Protein 3DO8 (pdb70)

InterPro domains:
  IPR004821 Cytidyltransferase-like domain [PF01467] (5-138)
  IPR004821 Cytidyltransferase-like domain [TIGR00125] (3-44)
  IPR014729 Rossmann-like alpha/beta/alpha sandwich fold [G3DSA:3.40.50.620] (1-148)
  IPR023540 Phosphopantetheine adenylyltransferase, archaea [MF_00647] (1-148)

Organism: Archaeoglobus fulgidus (strain ATCC 49558 / DSM 4304 / JCM 9628 / NBRC 100126 / VC-16) (NCBI:txid224325)

Structure (mmCIF, N/CA/C/O backbone):
data_3DO8
#
_entry.id   3DO8
#
_cell.length_a   49.001
_cell.length_b   63.781
_cell.length_c   47.047
_cell.angle_alpha   90.00
_cell.angle_beta   102.30
_cell.angle_gamma   90.00
#
_symmetry.space_group_name_H-M   'P 1 21 1'
#
loop_
_entity.id
_entity.type
_entity.pdbx_description
1 polymer 'Phosphopantetheine adenylyltransferase'
2 water water
#
loop_
_atom_site.group_PDB
_atom_site.id
_atom_site.type_symbol
_atom_site.label_atom_id
_atom_site.label_alt_id
_atom_site.label_comp_id
_atom_site.label_asym_id
_atom_site.label_entity_id
_atom_site.label_seq_id
_atom_site.pdbx_PDB_ins_code
_atom_site.Cartn_x
_atom_site.Cartn_y
_atom_site.Cartn_z
_atom_site.occupancy
_atom_site.B_iso_or_equiv
_atom_site.auth_seq_id
_atom_site.auth_comp_id
_atom_site.auth_asym_id
_atom_site.auth_atom_id
_atom_site.pdbx_PDB_model_num
ATOM 1 N N . MET A 1 1 ? 9.471 19.383 17.859 1.00 28.75 1 MET A N 1
ATOM 2 C CA . MET A 1 1 ? 10.467 18.472 18.443 1.00 28.28 1 MET A CA 1
ATOM 3 C C . MET A 1 1 ? 9.863 17.832 19.708 1.00 25.85 1 MET A C 1
ATOM 4 O O . MET A 1 1 ? 9.220 18.505 20.472 1.00 26.57 1 MET A O 1
ATOM 9 N N . LYS A 1 2 ? 10.005 16.529 19.935 1.00 23.67 2 LYS A N 1
ATOM 10 C CA . LYS A 1 2 ? 9.130 15.928 20.868 1.00 21.04 2 LYS A CA 1
ATOM 11 C C . LYS A 1 2 ? 9.632 16.314 22.285 1.00 18.36 2 LYS A C 1
ATOM 12 O O . LYS A 1 2 ? 8.829 16.790 23.089 1.00 17.95 2 LYS A O 1
ATOM 18 N N . VAL A 1 3 ? 10.932 16.116 22.588 1.00 14.40 3 VAL A N 1
ATOM 19 C CA . VAL A 1 3 ? 11.392 16.209 23.996 1.00 14.06 3 VAL A CA 1
ATOM 20 C C . VAL A 1 3 ? 12.682 17.038 24.127 1.00 12.89 3 VAL A C 1
ATOM 21 O O . VAL A 1 3 ? 13.653 16.793 23.395 1.00 14.14 3 VAL A O 1
ATOM 25 N N . ALA A 1 4 ? 12.676 17.999 25.057 1.00 12.21 4 ALA A N 1
ATOM 26 C CA . ALA A 1 4 ? 13.827 18.798 25.476 1.00 12.13 4 ALA A CA 1
ATOM 27 C C . ALA A 1 4 ? 14.427 18.297 26.783 1.00 11.99 4 ALA A C 1
ATOM 28 O O . ALA A 1 4 ? 13.701 17.956 27.685 1.00 12.37 4 ALA A O 1
ATOM 30 N N . LEU A 1 5 ? 15.751 18.232 26.822 1.00 13.40 5 LEU A N 1
ATOM 31 C CA . LEU A 1 5 ? 16.530 17.887 27.989 1.00 12.60 5 LEU A CA 1
ATOM 32 C C . LEU A 1 5 ? 17.799 18.716 27.901 1.00 12.39 5 LEU A C 1
ATOM 33 O O . LEU A 1 5 ? 18.362 18.838 26.851 1.00 13.27 5 LEU A O 1
ATOM 38 N N . GLY A 1 6 ? 18.267 19.240 29.016 1.00 12.20 6 GLY A N 1
ATOM 39 C CA . GLY A 1 6 ? 19.496 20.016 29.036 1.00 13.19 6 GLY A CA 1
ATOM 40 C C . GLY A 1 6 ? 20.337 19.768 30.258 1.00 13.49 6 GLY A C 1
ATOM 41 O O . GLY A 1 6 ? 19.846 19.263 31.259 1.00 15.10 6 GLY A O 1
ATOM 42 N N . GLY A 1 7 ? 21.616 20.105 30.157 1.00 12.80 7 GLY A N 1
ATOM 43 C CA . GLY A 1 7 ? 22.516 19.947 31.279 1.00 14.21 7 GLY A CA 1
ATOM 44 C C . GLY A 1 7 ? 23.944 20.314 30.945 1.00 13.50 7 GLY A C 1
ATOM 45 O O . GLY A 1 7 ? 24.270 20.652 29.816 1.00 13.18 7 GLY A O 1
ATOM 46 N N . THR A 1 8 ? 24.777 20.264 31.978 1.00 14.15 8 THR A N 1
ATOM 47 C CA . THR A 1 8 ? 26.216 20.411 31.846 1.00 14.26 8 THR A CA 1
ATOM 48 C C . THR A 1 8 ? 26.868 19.026 31.710 1.00 14.59 8 THR A C 1
ATOM 49 O O . THR A 1 8 ? 27.789 18.873 30.955 1.00 14.76 8 THR A O 1
ATOM 53 N N . PHE A 1 9 ? 26.361 18.037 32.439 1.00 14.99 9 PHE A N 1
ATOM 54 C CA . PHE A 1 9 ? 26.787 16.626 32.312 1.00 15.71 9 PHE A CA 1
ATOM 55 C C . PHE A 1 9 ? 28.238 16.446 32.693 1.00 16.39 9 PHE A C 1
ATOM 56 O O . PHE A 1 9 ? 28.979 15.688 32.027 1.00 17.49 9 PHE A O 1
ATOM 64 N N . GLU A 1 10 ? 28.654 17.083 33.785 1.00 16.74 10 GLU A N 1
ATOM 65 C CA . GLU A 1 10 ? 30.018 16.900 34.286 1.00 17.49 10 GLU A CA 1
ATOM 66 C C . GLU A 1 10 ? 30.013 16.604 35.768 1.00 18.37 10 GLU A C 1
ATOM 67 O O . GLU A 1 10 ? 29.660 17.486 36.554 1.00 19.65 10 GLU A O 1
ATOM 73 N N . PRO A 1 11 ? 30.372 15.374 36.155 1.00 17.40 11 PRO A N 1
ATOM 74 C CA . PRO A 1 11 ? 30.526 14.230 35.271 1.00 17.68 11 PRO A CA 1
ATOM 75 C C . PRO A 1 11 ? 29.125 13.733 34.888 1.00 17.09 11 PRO A C 1
ATOM 76 O O . PRO A 1 11 ? 28.112 14.261 35.367 1.00 17.46 11 PRO A O 1
ATOM 80 N N . LEU A 1 12 ? 29.090 12.757 33.995 1.00 17.04 12 LEU A N 1
ATOM 81 C CA . LEU A 1 12 ? 27.846 12.138 33.573 1.00 16.16 12 LEU A CA 1
ATOM 82 C C . LEU A 1 12 ? 27.485 11.059 34.586 1.00 15.29 12 LEU A C 1
ATOM 83 O O . LEU A 1 12 ? 28.085 9.967 34.578 1.00 16.60 12 LEU A O 1
ATOM 88 N N . HIS A 1 13 ? 26.546 11.364 35.482 1.00 14.14 13 HIS A N 1
ATOM 89 C CA . HIS A 1 13 ? 26.262 10.510 36.644 1.00 15.00 13 HIS A CA 1
ATOM 90 C C . HIS A 1 13 ? 24.923 9.821 36.533 1.00 13.50 13 HIS A C 1
ATOM 91 O O . HIS A 1 13 ? 24.206 9.983 35.525 1.00 13.42 13 HIS A O 1
ATOM 98 N N . GLU A 1 14 ? 24.583 9.033 37.540 1.00 14.72 14 GLU A N 1
ATOM 99 C CA . GLU A 1 14 ? 23.409 8.172 37.492 1.00 14.66 14 GLU A CA 1
ATOM 100 C C . GLU A 1 14 ? 22.125 8.999 37.368 1.00 13.85 14 GLU A C 1
ATOM 101 O O . GLU A 1 14 ? 21.181 8.597 36.687 1.00 14.59 14 GLU A O 1
ATOM 107 N N . GLY A 1 15 ? 22.119 10.179 37.976 1.00 13.70 15 GLY A N 1
ATOM 108 C CA . GLY A 1 15 ? 21.008 11.107 37.818 1.00 13.84 15 GLY A CA 1
ATOM 109 C C . GLY A 1 15 ? 20.783 11.491 36.365 1.00 13.31 15 GLY A C 1
ATOM 110 O O . GLY A 1 15 ? 19.653 11.437 35.840 1.00 13.77 15 GLY A O 1
ATOM 111 N N . HIS A 1 16 ? 21.863 11.900 35.691 1.00 12.59 16 HIS A N 1
ATOM 112 C CA . HIS A 1 16 ? 21.774 12.253 34.280 1.00 13.43 16 HIS A CA 1
ATOM 113 C C . HIS A 1 16 ? 21.246 11.064 33.480 1.00 13.14 16 HIS A C 1
ATOM 114 O O . HIS A 1 16 ? 20.460 11.217 32.541 1.00 13.69 16 HIS A O 1
ATOM 121 N N . LYS A 1 17 ? 21.728 9.871 33.794 1.00 12.70 17 LYS A N 1
ATOM 122 C CA . LYS A 1 17 ? 21.279 8.685 33.095 1.00 13.29 17 LYS A CA 1
ATOM 123 C C . LYS A 1 17 ? 19.782 8.429 33.269 1.00 12.95 17 LYS A C 1
ATOM 124 O O . LYS A 1 17 ? 19.103 7.992 32.317 1.00 13.58 17 LYS A O 1
ATOM 130 N N . LYS A 1 18 ? 19.235 8.761 34.440 1.00 12.91 18 LYS A N 1
ATOM 131 C CA . LYS A 1 18 ? 17.788 8.639 34.619 1.00 13.91 18 LYS A CA 1
ATOM 132 C C . LYS A 1 18 ? 17.054 9.637 33.738 1.00 13.08 18 LYS A C 1
ATOM 133 O O . LYS A 1 18 ? 16.049 9.302 33.103 1.00 13.01 18 LYS A O 1
ATOM 139 N N . LEU A 1 19 ? 17.544 10.867 33.706 1.00 12.55 19 LEU A N 1
ATOM 140 C CA . LEU A 1 19 ? 16.926 11.891 32.868 1.00 12.88 19 LEU A CA 1
ATOM 141 C C . LEU A 1 19 ? 16.922 11.447 31.399 1.00 12.80 19 LEU A C 1
ATOM 142 O O . LEU A 1 19 ? 15.931 11.608 30.677 1.00 12.07 19 LEU A O 1
ATOM 147 N N . ILE A 1 20 ? 18.070 10.956 30.954 1.00 12.27 20 ILE A N 1
ATOM 148 C CA . ILE A 1 20 ? 18.235 10.539 29.573 1.00 12.20 20 ILE A CA 1
ATOM 149 C C . ILE A 1 20 ? 17.285 9.380 29.261 1.00 11.45 20 ILE A C 1
ATOM 150 O O . ILE A 1 20 ? 16.659 9.345 28.172 1.00 12.52 20 ILE A O 1
ATOM 155 N N . ASP A 1 21 ? 17.155 8.428 30.197 1.00 11.22 21 ASP A N 1
ATOM 156 C CA . ASP A 1 21 ? 16.278 7.264 29.966 1.00 10.93 21 ASP A CA 1
ATOM 157 C C . ASP A 1 21 ? 14.840 7.747 29.786 1.00 10.42 21 ASP A C 1
ATOM 158 O O . ASP A 1 21 ? 14.126 7.308 28.906 1.00 11.06 21 ASP A O 1
ATOM 163 N N . VAL A 1 22 ? 14.401 8.615 30.679 1.00 10.55 22 VAL A N 1
ATOM 164 C CA . VAL A 1 22 ? 13.020 9.119 30.616 1.00 11.13 22 VAL A CA 1
ATOM 165 C C . VAL A 1 22 ? 12.833 9.877 29.283 1.00 10.90 22 VAL A C 1
ATOM 166 O O . VAL A 1 22 ? 11.865 9.666 28.577 1.00 11.79 22 VAL A O 1
ATOM 170 N N . ALA A 1 23 ? 13.775 10.739 28.929 1.00 11.24 23 ALA A N 1
ATOM 171 C CA . ALA A 1 23 ? 13.644 11.541 27.713 1.00 11.85 23 ALA A CA 1
ATOM 172 C C . ALA A 1 23 ? 13.551 10.647 26.477 1.00 11.80 23 ALA A C 1
ATOM 173 O O . ALA A 1 23 ? 12.741 10.900 25.594 1.00 12.41 23 ALA A O 1
ATOM 175 N N . ILE A 1 24 ? 14.387 9.605 26.399 1.00 12.42 24 ILE A N 1
ATOM 176 C CA . ILE A 1 24 ? 14.387 8.721 25.248 1.00 12.68 24 ILE A CA 1
ATOM 177 C C . ILE A 1 24 ? 13.144 7.848 25.179 1.00 12.17 24 ILE A C 1
ATOM 178 O O . ILE A 1 24 ? 12.615 7.594 24.090 1.00 13.55 24 ILE A O 1
ATOM 183 N N . LYS A 1 25 ? 12.670 7.386 26.325 1.00 12.40 25 LYS A N 1
ATOM 184 C CA . LYS A 1 25 ? 11.431 6.646 26.361 1.00 13.51 25 LYS A CA 1
ATOM 185 C C . LYS A 1 25 ? 10.273 7.527 25.891 1.00 13.03 25 LYS A C 1
ATOM 186 O O . LYS A 1 25 ? 9.383 7.055 25.166 1.00 15.22 25 LYS A O 1
ATOM 192 N N . LEU A 1 26 ? 10.292 8.812 26.235 1.00 13.14 26 LEU A N 1
ATOM 193 C CA . LEU A 1 26 ? 9.227 9.714 25.813 1.00 13.62 26 LEU A CA 1
ATOM 194 C C . LEU A 1 26 ? 9.317 10.078 24.349 1.00 14.05 26 LEU A C 1
ATOM 195 O O . LEU A 1 26 ? 8.277 10.198 23.693 1.00 16.58 26 LEU A O 1
ATOM 200 N N . GLY A 1 27 ? 10.537 10.327 23.856 1.00 15.19 27 GLY A N 1
ATOM 201 C CA . GLY A 1 27 ? 10.745 10.968 22.553 1.00 15.35 27 GLY A CA 1
ATOM 202 C C . GLY A 1 27 ? 11.401 10.144 21.470 1.00 16.01 27 GLY A C 1
ATOM 203 O O . GLY A 1 27 ? 11.377 10.531 20.299 1.00 15.93 27 GLY A O 1
ATOM 204 N N . GLY A 1 28 ? 12.018 9.029 21.850 1.00 15.76 28 GLY A N 1
ATOM 205 C CA . GLY A 1 28 ? 12.791 8.229 20.905 1.00 16.84 28 GLY A CA 1
ATOM 206 C C . GLY A 1 28 ? 13.929 9.057 20.354 1.00 16.82 28 GLY A C 1
ATOM 207 O O . GLY A 1 28 ? 14.622 9.718 21.086 1.00 18.04 28 GLY A O 1
ATOM 208 N N . ARG A 1 29 ? 14.087 9.057 19.028 1.00 17.64 29 ARG A N 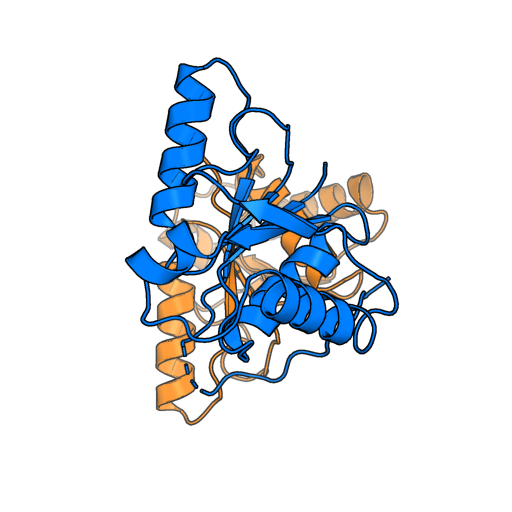1
ATOM 209 C CA . ARG A 1 29 ? 15.088 9.871 18.351 1.00 19.03 29 ARG A CA 1
ATOM 210 C C . ARG A 1 29 ? 14.685 11.351 18.236 1.00 19.02 29 ARG A C 1
ATOM 211 O O . ARG A 1 29 ? 15.500 12.184 17.796 1.00 20.44 29 ARG A O 1
ATOM 219 N N . ASP A 1 30 ? 13.457 11.683 18.640 1.00 18.63 30 ASP A N 1
ATOM 220 C CA . ASP A 1 30 ? 12.897 13.029 18.471 1.00 19.92 30 ASP A CA 1
ATOM 221 C C . ASP A 1 30 ? 13.160 13.790 19.754 1.00 20.38 30 ASP A C 1
ATOM 222 O O . ASP A 1 30 ? 12.260 14.372 20.349 1.00 21.75 30 ASP A O 1
ATOM 227 N N . ILE A 1 31 ? 14.391 13.746 20.194 1.00 20.35 31 ILE A N 1
ATOM 228 C CA . ILE A 1 31 ? 14.835 14.459 21.393 1.00 19.54 31 ILE A CA 1
ATOM 229 C C . ILE A 1 31 ? 15.976 15.364 20.970 1.00 18.50 31 ILE A C 1
ATOM 230 O O . ILE A 1 31 ? 16.686 15.090 19.998 1.00 16.83 31 ILE A O 1
ATOM 235 N N . THR A 1 32 ? 16.120 16.435 21.725 1.00 16.49 32 THR A N 1
ATOM 236 C CA . THR A 1 32 ? 17.258 17.324 21.627 1.00 16.34 32 THR A CA 1
ATOM 237 C C . THR A 1 32 ? 17.855 17.426 22.987 1.00 14.94 32 THR A C 1
ATOM 238 O O . THR A 1 32 ? 17.136 17.750 23.954 1.00 15.40 32 THR A O 1
ATOM 242 N N . ILE A 1 33 ? 19.155 17.107 23.083 1.00 14.18 33 ILE A N 1
ATOM 243 C CA . ILE A 1 33 ? 19.886 17.237 24.315 1.00 13.20 33 ILE A CA 1
ATOM 244 C C . ILE A 1 33 ? 20.753 18.497 24.237 1.00 13.18 33 ILE A C 1
ATOM 245 O O . ILE A 1 33 ? 21.657 18.578 23.400 1.00 13.87 33 ILE A O 1
ATOM 250 N N . GLY A 1 34 ? 20.462 19.463 25.096 1.00 12.18 34 GLY A N 1
ATOM 251 C CA . GLY A 1 34 ? 21.263 20.657 25.205 1.00 12.70 34 GLY A CA 1
ATOM 252 C C . GLY A 1 34 ? 22.406 20.389 26.154 1.00 13.13 34 GLY A C 1
ATOM 253 O O . GLY A 1 34 ? 22.198 19.822 27.245 1.00 12.92 34 GLY A O 1
ATOM 254 N N . VAL A 1 35 ? 23.606 20.801 25.746 1.00 12.36 35 VAL A N 1
ATOM 255 C CA . VAL A 1 35 ? 24.775 20.735 26.613 1.00 13.23 35 VAL A CA 1
ATOM 256 C C . VAL A 1 35 ? 25.301 22.172 26.781 1.00 13.64 35 VAL A C 1
ATOM 257 O O . VAL A 1 35 ? 25.510 22.896 25.792 1.00 13.78 35 VAL A O 1
ATOM 261 N N . THR A 1 36 ? 25.515 22.585 28.028 1.00 13.52 36 THR A N 1
ATOM 262 C CA . THR A 1 36 ? 25.899 23.965 28.310 1.00 14.83 36 THR A CA 1
ATOM 263 C C . THR A 1 36 ? 27.2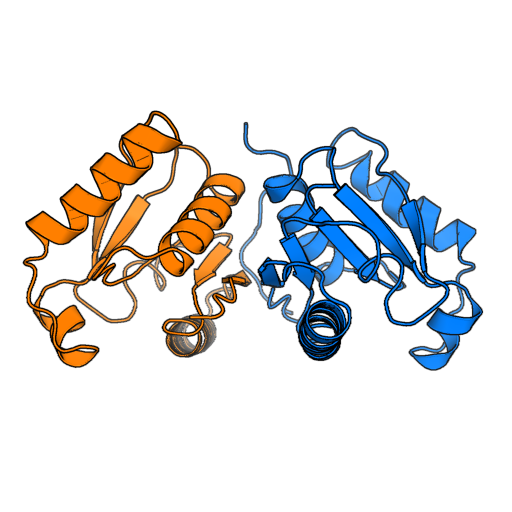50 24.311 27.679 1.00 15.63 36 THR A C 1
ATOM 264 O O . THR A 1 36 ? 28.190 23.509 27.683 1.00 15.00 36 THR A O 1
ATOM 268 N N . SER A 1 37 ? 27.359 25.526 27.161 1.00 16.83 37 SER A N 1
ATOM 269 C CA . SER A 1 37 ? 28.653 26.063 26.750 1.00 17.62 37 SER A CA 1
ATOM 270 C C . SER A 1 37 ? 29.622 26.117 27.949 1.00 18.72 37 SER A C 1
ATOM 271 O O . SER A 1 37 ? 29.196 26.083 29.118 1.00 17.64 37 SER A O 1
ATOM 274 N N . ASP A 1 38 ? 30.917 26.236 27.673 1.00 20.81 38 ASP A N 1
ATOM 275 C CA . ASP A 1 38 ? 31.910 26.387 28.752 1.00 23.11 38 ASP A CA 1
ATOM 276 C C . ASP A 1 38 ? 31.576 27.575 29.665 1.00 24.66 38 ASP A C 1
ATOM 277 O O . ASP A 1 38 ? 31.659 27.478 30.886 1.00 24.12 38 ASP A O 1
ATOM 282 N N . ARG A 1 39 ? 31.162 28.680 29.065 1.00 26.98 39 ARG A N 1
ATOM 283 C CA . ARG A 1 39 ? 30.840 29.891 29.838 1.00 29.48 39 ARG A CA 1
ATOM 284 C C . ARG A 1 39 ? 29.791 29.597 30.890 1.00 29.96 39 ARG A C 1
ATOM 285 O O . ARG A 1 39 ? 29.948 29.890 32.074 1.00 29.97 39 ARG A O 1
ATOM 293 N N . MET A 1 40 ? 28.732 28.953 30.422 1.00 30.37 40 MET A N 1
ATOM 294 C CA . MET A 1 40 ? 27.575 28.630 31.218 1.00 31.30 40 MET A CA 1
ATOM 295 C C . MET A 1 40 ? 27.853 27.561 32.274 1.00 32.15 40 MET A C 1
ATOM 296 O O . MET A 1 40 ? 27.332 27.616 33.398 1.00 31.89 40 MET A O 1
ATOM 301 N N . ALA A 1 41 ? 28.653 26.563 31.907 1.00 32.56 41 ALA A N 1
ATOM 302 C CA . ALA A 1 41 ? 29.001 25.498 32.827 1.00 34.18 41 ALA A CA 1
ATOM 303 C C . ALA A 1 41 ? 29.751 26.059 34.045 1.00 35.19 41 ALA A C 1
ATOM 304 O O . ALA A 1 41 ? 29.487 25.666 35.180 1.00 35.38 41 ALA A O 1
ATOM 306 N N . ARG A 1 42 ? 30.665 26.988 33.783 1.00 37.06 42 ARG A N 1
ATOM 307 C CA . ARG A 1 42 ? 31.529 27.591 34.812 1.00 38.62 42 ARG A CA 1
ATOM 308 C C . ARG A 1 42 ? 30.791 28.428 35.869 1.00 39.64 42 ARG A C 1
ATOM 309 O O . ARG A 1 42 ? 31.287 28.584 37.001 1.00 39.95 42 ARG A O 1
ATOM 317 N N . ALA A 1 43 ? 29.637 28.986 35.503 1.00 40.08 43 ALA A N 1
ATOM 318 C CA . ALA A 1 43 ? 28.816 29.749 36.451 1.00 40.56 43 ALA A CA 1
ATOM 319 C C . ALA A 1 43 ? 28.117 28.841 37.461 1.00 41.25 43 ALA A C 1
ATOM 320 O O . ALA A 1 43 ? 27.709 29.288 38.530 1.00 41.86 43 ALA A O 1
ATOM 322 N N . ARG A 1 44 ? 27.961 27.568 37.124 1.00 41.72 44 ARG A N 1
ATOM 323 C CA . ARG A 1 44 ? 27.250 26.641 37.991 1.00 42.08 44 ARG A CA 1
ATOM 324 C C . ARG A 1 44 ? 28.242 25.825 38.817 1.00 41.58 44 ARG A C 1
ATOM 325 O O . ARG A 1 44 ? 28.100 25.732 40.039 1.00 41.95 44 ARG A O 1
ATOM 333 N N . ILE A 1 45 ? 29.240 25.244 38.138 1.00 40.39 45 ILE A N 1
ATOM 334 C CA . ILE A 1 45 ? 30.274 24.410 38.776 1.00 39.11 45 ILE A CA 1
ATOM 335 C C . ILE A 1 45 ? 31.687 24.850 38.379 1.00 38.08 45 ILE A C 1
ATOM 336 O O . ILE A 1 45 ? 31.865 25.683 37.491 1.00 38.36 45 ILE A O 1
ATOM 341 N N . ARG A 1 46 ? 32.693 24.287 39.041 1.00 37.31 46 ARG A N 1
ATOM 342 C CA . ARG A 1 46 ? 34.071 24.437 38.583 1.00 36.07 46 ARG A CA 1
ATOM 343 C C . ARG A 1 46 ? 34.280 23.353 37.530 1.00 34.15 46 ARG A C 1
ATOM 344 O O . ARG A 1 46 ? 34.767 22.268 37.832 1.00 34.04 46 ARG A O 1
ATOM 352 N N . SER A 1 47 ? 33.907 23.681 36.300 1.00 31.63 47 SER A N 1
ATOM 353 C CA . SER A 1 47 ? 33.938 22.741 35.180 1.00 29.04 47 SER A CA 1
ATOM 354 C C . SER A 1 47 ? 35.338 22.625 34.620 1.00 27.09 47 SER A C 1
ATOM 355 O O . SER A 1 47 ? 35.970 23.633 34.285 1.00 27.12 47 SER A O 1
ATOM 358 N N . VAL A 1 48 ? 35.807 21.393 34.496 1.00 23.46 48 VAL A N 1
ATOM 359 C CA . VAL A 1 48 ? 37.115 21.127 33.918 1.00 22.51 48 VAL A CA 1
ATOM 360 C C . VAL A 1 48 ? 37.078 20.419 32.563 1.00 20.54 48 VAL A C 1
ATOM 361 O O . VAL A 1 48 ? 38.143 20.221 31.966 1.00 21.74 48 VAL A O 1
ATOM 365 N N . LEU A 1 49 ? 35.883 20.089 32.047 1.00 18.18 49 LEU A N 1
ATOM 366 C CA . LEU A 1 49 ? 35.761 19.448 30.736 1.00 17.39 49 LEU A CA 1
ATOM 367 C C . LEU A 1 49 ? 35.203 20.429 29.717 1.00 16.50 49 LEU A C 1
ATOM 368 O O . LEU A 1 49 ? 34.129 21.020 29.973 1.00 15.92 49 LEU A O 1
ATOM 373 N N . PRO A 1 50 ? 35.896 20.603 28.579 1.00 16.79 50 PRO A N 1
ATOM 374 C CA . PRO A 1 50 ? 35.350 21.431 27.498 1.00 16.48 50 PRO A CA 1
ATOM 375 C C . PRO A 1 50 ? 34.006 20.916 26.994 1.00 15.58 50 PRO A C 1
ATOM 376 O O . PRO A 1 50 ? 33.717 19.718 27.099 1.00 14.54 50 PRO A O 1
ATOM 380 N N . PHE A 1 51 ? 33.207 21.836 26.445 1.00 15.67 51 PHE A N 1
ATOM 381 C CA . PHE A 1 51 ? 31.951 21.486 25.801 1.00 15.66 51 PHE A CA 1
ATOM 382 C C . PHE A 1 51 ? 32.093 20.272 24.886 1.00 15.09 51 PHE A C 1
ATOM 383 O O . PHE A 1 51 ? 31.305 19.340 24.980 1.00 13.72 51 PHE A O 1
ATOM 391 N N . ALA A 1 52 ? 33.074 20.278 23.986 1.00 14.56 52 ALA A N 1
ATOM 392 C CA . ALA A 1 52 ? 33.231 19.191 23.033 1.00 14.97 52 ALA A CA 1
ATOM 393 C C . ALA A 1 52 ? 33.367 17.829 23.722 1.00 14.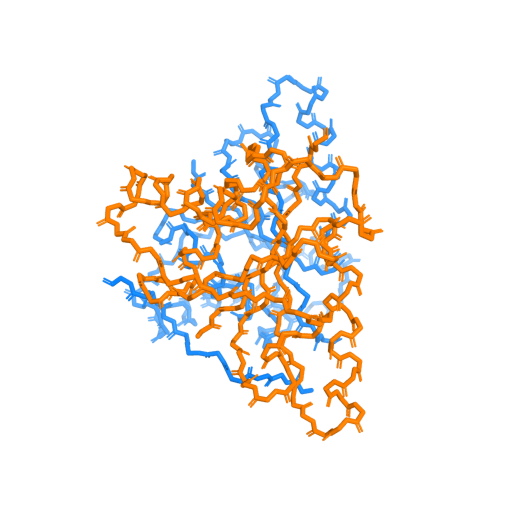32 52 ALA A C 1
ATOM 394 O O . ALA A 1 52 ? 32.832 16.826 23.240 1.00 15.48 52 ALA A O 1
ATOM 396 N N . ILE A 1 53 ? 34.070 17.799 24.858 1.00 13.52 53 ILE A N 1
ATOM 397 C CA . ILE A 1 53 ? 34.293 16.541 25.575 1.00 13.10 53 ILE A CA 1
ATOM 398 C C . ILE A 1 53 ? 32.998 16.098 26.271 1.00 12.98 53 ILE A C 1
ATOM 399 O O . ILE A 1 53 ? 32.618 14.930 26.206 1.00 12.86 53 ILE A O 1
ATOM 404 N N . ARG A 1 54 ? 32.309 17.035 26.918 1.00 11.96 54 ARG A N 1
ATOM 405 C CA . ARG A 1 54 ? 31.023 16.739 27.569 1.00 13.00 54 ARG A CA 1
ATOM 406 C C . ARG A 1 54 ? 29.969 16.253 26.553 1.00 12.32 54 ARG A C 1
ATOM 407 O O . ARG A 1 54 ? 29.275 15.261 26.784 1.00 13.11 54 ARG A O 1
ATOM 415 N N . ALA A 1 55 ? 29.867 16.944 25.431 1.00 12.64 55 ALA A N 1
ATOM 416 C CA . ALA A 1 55 ? 28.956 16.531 24.353 1.00 12.66 55 ALA A CA 1
ATOM 417 C C . ALA A 1 55 ? 29.296 15.126 23.856 1.00 13.07 55 ALA A C 1
ATOM 418 O O . ALA A 1 55 ? 28.404 14.301 23.694 1.00 12.99 55 ALA A O 1
ATOM 420 N N . GLU A 1 56 ? 30.579 14.839 23.633 1.00 13.42 56 GLU A N 1
ATOM 421 C CA . GLU A 1 56 ? 30.973 13.494 23.174 1.00 14.14 56 GLU A CA 1
ATOM 422 C C . GLU A 1 56 ? 30.703 12.426 24.218 1.00 13.71 56 GLU A C 1
ATOM 423 O O . GLU A 1 56 ? 30.287 11.312 23.895 1.00 13.72 56 GLU A O 1
ATOM 429 N N . ASN A 1 57 ? 30.898 12.771 25.487 1.00 12.65 57 ASN A N 1
ATOM 430 C CA . ASN A 1 57 ? 30.575 11.832 26.558 1.00 12.31 57 ASN A CA 1
ATOM 431 C C . ASN A 1 57 ? 29.107 11.444 26.536 1.00 11.13 57 ASN A C 1
ATOM 432 O O . ASN A 1 57 ? 28.754 10.269 26.685 1.00 12.57 57 ASN A O 1
ATOM 437 N N . VAL A 1 58 ? 28.240 12.433 26.322 1.00 11.74 58 VAL A N 1
ATOM 438 C CA . VAL A 1 58 ? 26.794 12.165 26.253 1.00 11.83 58 VAL A CA 1
ATOM 439 C C . VAL A 1 58 ? 26.484 11.325 25.009 1.00 12.12 58 VAL A C 1
ATOM 440 O O . VAL A 1 58 ? 25.775 10.324 25.079 1.00 11.96 58 VAL A O 1
ATOM 444 N N . LYS A 1 59 ? 27.055 11.715 23.888 1.00 13.04 59 LYS A N 1
ATOM 445 C CA . LYS A 1 59 ? 26.827 10.994 22.631 1.00 14.82 59 LYS A CA 1
ATOM 446 C C . LYS A 1 59 ? 27.242 9.532 22.730 1.00 13.71 59 LYS A C 1
ATOM 447 O O . LYS A 1 59 ? 26.483 8.644 22.303 1.00 13.83 59 LYS A O 1
ATOM 453 N N . ARG A 1 60 ? 28.412 9.267 23.326 1.00 13.45 60 ARG A N 1
ATOM 454 C CA . ARG A 1 60 ? 28.898 7.893 23.402 1.00 14.28 60 ARG A CA 1
ATOM 455 C C . ARG A 1 60 ? 28.053 7.041 24.312 1.00 13.44 60 ARG A C 1
ATOM 456 O O . ARG A 1 60 ? 27.846 5.842 24.073 1.00 14.12 60 ARG A O 1
ATOM 464 N N . TYR A 1 61 ? 27.605 7.659 25.401 1.00 11.76 61 TYR A N 1
ATOM 465 C CA . TYR A 1 61 ? 26.743 6.966 26.386 1.00 12.36 61 TYR A CA 1
ATOM 466 C C . TYR A 1 61 ? 25.424 6.559 25.724 1.00 11.63 61 TYR A C 1
ATOM 467 O O . TYR A 1 61 ? 24.978 5.403 25.808 1.00 12.36 61 TYR A O 1
ATOM 476 N N . VAL A 1 62 ? 24.778 7.521 25.071 1.00 11.58 62 VAL A N 1
ATOM 477 C CA . VAL A 1 62 ? 23.527 7.245 24.365 1.00 11.94 62 VAL A CA 1
ATOM 478 C C . VAL A 1 62 ? 23.693 6.190 23.250 1.00 12.08 62 VAL A C 1
ATOM 479 O O . VAL A 1 62 ? 22.854 5.298 23.104 1.00 13.31 62 VAL A O 1
ATOM 483 N N . MET A 1 63 ? 24.763 6.286 22.469 1.00 12.42 63 MET A N 1
ATOM 484 C CA . MET A 1 63 ? 25.029 5.263 21.453 1.00 13.34 63 MET A CA 1
ATOM 485 C C . MET A 1 63 ? 25.147 3.884 22.090 1.00 13.30 63 MET A C 1
ATOM 486 O O . MET A 1 63 ? 24.519 2.928 21.631 1.00 13.71 63 MET A O 1
ATOM 491 N N A ARG A 1 64 ? 25.964 3.799 23.141 0.50 13.72 64 ARG A N 1
ATOM 492 N N B ARG A 1 64 ? 25.968 3.750 23.130 0.50 13.37 64 ARG A N 1
ATOM 493 C CA A ARG A 1 64 ? 26.241 2.533 23.838 0.50 14.56 64 ARG A CA 1
ATOM 494 C CA B ARG A 1 64 ? 26.159 2.421 23.736 0.50 14.05 64 ARG A CA 1
ATOM 495 C C A ARG A 1 64 ? 24.987 1.859 24.408 0.50 14.42 64 ARG A C 1
ATOM 496 C C B ARG A 1 64 ? 24.875 1.835 24.305 0.50 14.19 64 ARG A C 1
ATOM 497 O O A ARG A 1 64 ? 24.824 0.644 24.263 0.50 14.42 64 ARG A O 1
ATOM 498 O O B ARG A 1 64 ? 24.572 0.661 24.060 0.50 13.79 64 ARG A O 1
ATOM 513 N N . LYS A 1 65 ? 24.094 2.649 25.020 1.00 13.80 65 LYS A N 1
ATOM 514 C CA . LYS A 1 65 ? 22.887 2.146 25.716 1.00 14.41 65 LYS A CA 1
ATOM 515 C C . LYS A 1 65 ? 21.624 2.121 24.874 1.00 14.43 65 LYS A C 1
ATOM 516 O O . LYS A 1 65 ? 20.746 1.303 25.112 1.00 16.33 65 LYS A O 1
ATOM 522 N N . TYR A 1 66 ? 21.528 3.011 23.896 1.00 13.32 66 TYR A N 1
ATOM 523 C CA . TYR A 1 66 ? 20.300 3.181 23.111 1.00 13.30 66 TYR A CA 1
ATOM 524 C C . TYR A 1 66 ? 20.442 3.008 21.616 1.00 13.49 66 TYR A C 1
ATOM 525 O O . TYR A 1 66 ? 19.426 2.968 20.911 1.00 13.88 66 TYR A O 1
ATOM 534 N N . GLY A 1 67 ? 21.674 2.903 21.136 1.00 13.02 67 GLY A N 1
ATOM 535 C CA . GLY A 1 67 ? 21.922 2.550 19.739 1.00 13.78 67 GLY A CA 1
ATOM 536 C C . GLY A 1 67 ? 21.686 3.655 18.734 1.00 14.04 67 GLY A C 1
ATOM 537 O O . GLY A 1 67 ? 21.559 3.372 17.530 1.00 15.18 67 GLY A O 1
ATOM 538 N N . PHE A 1 68 ? 21.678 4.924 19.181 1.00 13.26 68 PHE A N 1
ATOM 539 C CA . PHE A 1 68 ? 21.738 6.047 18.237 1.00 13.90 68 PHE A CA 1
ATOM 540 C C . PHE A 1 68 ? 22.568 7.203 18.773 1.00 14.46 68 PHE A C 1
ATOM 541 O O . PHE A 1 68 ? 22.832 7.286 19.974 1.00 13.19 68 PHE A O 1
ATOM 549 N N . GLU A 1 69 ? 23.016 8.045 17.853 1.00 15.92 69 GLU A N 1
ATOM 550 C CA . GLU A 1 69 ? 23.665 9.293 18.209 1.00 17.21 69 GLU A CA 1
ATOM 551 C C . GLU A 1 69 ? 22.617 10.410 18.348 1.00 16.92 69 GLU A C 1
ATOM 552 O O . GLU A 1 69 ? 21.981 10.808 17.346 1.00 17.49 69 GLU A O 1
ATOM 558 N N . PRO A 1 70 ? 22.444 10.965 19.563 1.00 16.76 70 PRO A N 1
ATOM 559 C CA . PRO A 1 70 ? 21.428 11.994 19.781 1.00 16.70 70 PRO A CA 1
ATOM 560 C C . PRO A 1 70 ? 21.843 13.338 19.195 1.00 17.28 70 PRO A C 1
ATOM 561 O O . PRO A 1 70 ? 23.032 13.625 19.113 1.00 17.29 70 PRO A O 1
ATOM 565 N N . GLU A 1 71 ? 20.852 14.149 18.838 1.00 17.75 71 GLU A N 1
ATOM 566 C CA . GLU A 1 71 ? 21.089 15.538 18.481 1.00 18.43 71 GLU A CA 1
ATOM 567 C C . GLU A 1 71 ? 21.540 16.292 19.741 1.00 17.06 71 GLU A C 1
ATOM 568 O O . GLU A 1 71 ? 20.790 16.345 20.733 1.00 17.40 71 GLU A O 1
ATOM 574 N N . ILE A 1 72 ? 22.717 16.915 19.662 1.00 17.07 72 ILE A N 1
ATOM 575 C CA . ILE A 1 72 ? 23.248 17.793 20.705 1.00 16.89 72 ILE A CA 1
ATOM 576 C C . ILE A 1 72 ? 23.207 19.233 20.216 1.00 17.09 72 ILE A C 1
ATOM 577 O O . ILE A 1 72 ? 23.688 19.549 19.113 1.00 17.97 72 ILE A O 1
ATOM 582 N N . VAL A 1 73 ? 22.716 20.107 21.058 1.00 16.13 73 VAL A N 1
ATOM 583 C CA . VAL A 1 73 ? 22.765 21.537 20.763 1.00 17.66 73 VAL A CA 1
ATOM 584 C C . VAL A 1 73 ? 23.485 22.241 21.915 1.00 16.58 73 VAL A C 1
ATOM 585 O O . VAL A 1 73 ? 23.312 21.877 23.084 1.00 16.35 73 VAL A O 1
ATOM 589 N N . LYS A 1 74 ? 24.365 23.187 21.602 1.00 16.47 74 LYS A N 1
ATOM 590 C CA . LYS A 1 74 ? 24.999 23.974 22.645 1.00 16.56 74 LYS A CA 1
ATOM 591 C C . LYS A 1 74 ? 23.994 24.952 23.226 1.00 16.03 74 LYS A C 1
ATOM 592 O O . LYS A 1 74 ? 23.319 25.703 22.477 1.00 16.09 74 LYS A O 1
ATOM 598 N N . ILE A 1 75 ? 23.901 24.945 24.549 1.00 15.14 75 ILE A N 1
ATOM 599 C CA . ILE A 1 75 ? 23.079 25.906 25.298 1.00 15.73 75 ILE A CA 1
ATOM 600 C C . ILE A 1 75 ? 23.963 27.119 25.607 1.00 15.81 75 ILE A C 1
ATOM 601 O O . ILE A 1 75 ? 24.993 26.990 26.257 1.00 15.11 75 ILE A O 1
ATOM 606 N N . THR A 1 76 ? 23.574 28.284 25.088 1.00 15.68 76 THR A N 1
ATOM 607 C CA . THR A 1 76 ? 24.336 29.527 25.255 1.00 16.59 76 THR A CA 1
ATOM 608 C C . THR A 1 76 ? 23.535 30.635 25.969 1.00 17.47 76 THR A C 1
ATOM 609 O O . THR A 1 76 ? 24.002 31.765 26.127 1.00 18.88 76 THR A O 1
ATOM 613 N N . ASN A 1 77 ? 22.335 30.302 26.422 1.00 16.68 77 ASN A N 1
ATOM 614 C CA . ASN A 1 77 ? 21.570 31.172 27.297 1.00 16.46 77 ASN A CA 1
ATOM 615 C C . ASN A 1 77 ? 20.719 30.263 28.177 1.00 17.27 77 ASN A C 1
ATOM 616 O O . ASN A 1 77 ? 20.585 29.063 27.885 1.00 15.70 77 ASN A O 1
ATOM 621 N N . PRO A 1 78 ? 20.145 30.812 29.264 1.00 18.76 78 PRO A N 1
ATOM 622 C CA . PRO A 1 78 ? 19.420 29.969 30.232 1.00 19.15 78 PRO A CA 1
ATOM 623 C C . PRO A 1 78 ? 18.264 29.140 29.657 1.00 18.58 78 PRO A C 1
ATOM 624 O O . PRO A 1 78 ? 17.904 28.090 30.199 1.00 20.15 78 PRO A O 1
ATOM 628 N N . TYR A 1 79 ? 17.661 29.628 28.588 1.00 17.34 79 TYR A N 1
ATOM 629 C CA . TYR A 1 79 ? 16.519 28.976 27.991 1.00 16.20 79 TYR A CA 1
ATOM 630 C C . TYR A 1 79 ? 16.861 28.000 26.901 1.00 15.47 79 TYR A C 1
ATOM 631 O O . TYR A 1 79 ? 15.985 27.238 26.466 1.00 15.10 79 TYR A O 1
ATOM 640 N N . GLY A 1 80 ? 18.092 28.053 26.408 1.00 15.25 80 GLY A N 1
ATOM 641 C CA . GLY A 1 80 ? 18.435 27.321 25.183 1.00 15.81 80 GLY A CA 1
ATOM 642 C C . GLY A 1 80 ? 17.470 27.711 24.100 1.00 15.93 80 GLY A C 1
ATOM 643 O O . GLY A 1 80 ? 17.229 28.904 23.883 1.00 15.35 80 GLY A O 1
ATOM 644 N N . LYS A 1 81 ? 16.896 26.705 23.444 1.00 15.81 81 LYS A N 1
ATOM 645 C CA . LYS A 1 81 ? 15.927 26.917 22.377 1.00 17.49 81 LYS A CA 1
ATOM 646 C C . LYS A 1 81 ? 14.467 26.838 22.838 1.00 15.60 81 LYS A C 1
ATOM 647 O O . LYS A 1 81 ? 13.548 26.860 22.027 1.00 15.50 81 LYS A O 1
ATOM 653 N N . THR A 1 82 ? 14.247 26.741 24.138 1.00 14.47 82 THR A N 1
ATOM 654 C CA . THR A 1 82 ? 12.922 26.387 24.622 1.00 14.90 82 THR A CA 1
ATOM 655 C C . THR A 1 82 ? 11.891 27.506 24.569 1.00 14.91 82 THR A C 1
ATOM 656 O O . THR A 1 82 ? 10.742 27.263 24.840 1.00 15.20 82 THR A O 1
ATOM 660 N N . LEU A 1 83 ? 12.277 28.739 24.191 1.00 14.68 83 LEU A N 1
ATOM 661 C CA . LEU A 1 83 ? 11.285 29.788 23.967 1.00 16.16 83 LEU A CA 1
ATOM 662 C C . LEU A 1 83 ? 10.883 29.888 22.509 1.00 17.95 83 LEU A C 1
ATOM 663 O O . LEU A 1 83 ? 10.008 30.664 22.167 1.00 19.26 83 LEU A O 1
ATOM 668 N N . ASP A 1 84 ? 11.548 29.121 21.654 1.00 18.26 84 ASP A N 1
ATOM 669 C CA . ASP A 1 84 ? 11.417 29.242 20.207 1.00 19.93 84 ASP A CA 1
ATOM 670 C C . ASP A 1 84 ? 10.801 27.950 19.651 1.00 20.58 84 ASP A C 1
ATOM 671 O O . ASP A 1 84 ? 9.717 27.960 19.040 1.00 23.22 84 ASP A O 1
ATOM 676 N N . VAL A 1 85 ? 11.448 26.835 19.926 1.00 19.96 85 VAL A N 1
ATOM 677 C CA . VAL A 1 85 ? 11.002 25.535 19.429 1.00 20.01 85 VAL A CA 1
ATOM 678 C C . VAL A 1 85 ? 9.839 25.044 20.248 1.00 19.61 85 VAL A C 1
ATOM 679 O O . VAL A 1 85 ? 9.802 25.242 21.486 1.00 20.17 85 VAL A O 1
ATOM 683 N N . ASP A 1 86 ? 8.904 24.360 19.591 1.00 18.57 86 ASP A N 1
ATOM 684 C CA . ASP A 1 86 ? 7.778 23.773 20.272 1.00 18.03 86 ASP A CA 1
ATOM 685 C C . ASP A 1 86 ? 8.215 22.357 20.629 1.00 18.31 86 ASP A C 1
ATOM 686 O O . ASP A 1 86 ? 8.616 21.555 19.737 1.00 23.07 86 ASP A O 1
ATOM 691 N N . PHE A 1 87 ? 8.274 22.110 21.921 1.00 15.77 87 PHE A N 1
ATOM 692 C CA . PHE A 1 87 ? 8.522 20.796 22.489 1.00 14.97 87 PHE A CA 1
ATOM 693 C C . PHE A 1 87 ? 7.238 20.306 23.139 1.00 14.36 87 PHE A C 1
ATOM 694 O O . PHE A 1 87 ? 6.475 21.101 23.715 1.00 16.07 87 PHE A O 1
ATOM 702 N N . GLU A 1 88 ? 7.011 19.003 23.075 1.00 13.81 88 GLU A N 1
ATOM 703 C CA . GLU A 1 88 ? 5.893 18.411 23.800 1.00 14.23 88 GLU A CA 1
ATOM 704 C C . GLU A 1 88 ? 6.193 18.236 25.306 1.00 12.95 88 GLU A C 1
ATOM 705 O O . GLU A 1 88 ? 5.342 18.519 26.146 1.00 13.84 88 GLU A O 1
ATOM 711 N N . TYR A 1 89 ? 7.396 17.755 25.620 1.00 11.81 89 TYR A N 1
ATOM 712 C CA . TYR A 1 89 ? 7.822 17.477 26.990 1.00 11.27 89 TYR A CA 1
ATOM 713 C C . TYR A 1 89 ? 9.185 18.150 27.213 1.00 11.40 89 TYR A C 1
ATOM 714 O O . TYR A 1 89 ? 10.022 18.186 26.305 1.00 10.90 89 TYR A O 1
ATOM 723 N N . LEU A 1 90 ? 9.390 18.599 28.444 1.00 10.72 90 LEU A N 1
ATOM 724 C CA . LEU A 1 90 ? 10.661 19.111 28.917 1.00 11.33 90 LEU A CA 1
ATOM 725 C C . LEU A 1 90 ? 10.997 18.313 30.166 1.00 10.59 90 LEU A C 1
ATOM 726 O O . LEU A 1 90 ? 10.265 18.374 31.171 1.00 10.36 90 LEU A O 1
ATOM 731 N N . VAL A 1 91 ? 12.056 17.523 30.073 1.00 11.25 91 VAL A N 1
ATOM 732 C CA . VAL A 1 91 ? 12.467 16.603 31.118 1.00 11.78 91 VAL A CA 1
ATOM 733 C C . VAL A 1 91 ? 13.546 17.294 31.947 1.00 12.13 91 VAL A C 1
ATOM 734 O O . VAL A 1 91 ? 14.563 17.728 31.398 1.00 13.11 91 VAL A O 1
ATOM 738 N N . VAL A 1 92 ? 13.292 17.388 33.255 1.00 11.12 92 VAL A N 1
ATOM 739 C CA . VAL A 1 92 ? 14.135 18.135 34.179 1.00 11.34 92 VAL A CA 1
ATOM 740 C C . VAL A 1 92 ? 14.345 17.380 35.487 1.00 12.37 92 VAL A C 1
ATOM 741 O O . VAL A 1 92 ? 13.673 16.429 35.767 1.00 12.98 92 VAL A O 1
ATOM 745 N N . SER A 1 93 ? 15.339 17.818 36.244 1.00 14.03 93 SER A N 1
ATOM 746 C CA . SER A 1 93 ? 15.642 17.281 37.555 1.00 14.54 93 SER A CA 1
ATOM 747 C C . SER A 1 93 ? 15.206 18.301 38.588 1.00 15.11 93 SER A C 1
ATOM 748 O O . SER A 1 93 ? 14.753 19.388 38.238 1.00 15.71 93 SER A O 1
ATOM 751 N N . PRO A 1 94 ? 15.332 17.972 39.877 1.00 15.47 94 PRO A N 1
ATOM 752 C CA . PRO A 1 94 ? 15.004 18.996 40.883 1.00 16.58 94 PRO A CA 1
ATOM 753 C C . PRO A 1 94 ? 15.843 20.256 40.761 1.00 17.77 94 PRO A C 1
ATOM 754 O O . PRO A 1 94 ? 15.346 21.342 41.078 1.00 20.38 94 PRO A O 1
ATOM 758 N N . GLU A 1 95 ? 17.050 20.129 40.222 1.00 18.27 95 GLU A N 1
ATOM 759 C CA . GLU A 1 95 ? 17.962 21.254 40.080 1.00 20.11 95 GLU A CA 1
ATOM 760 C C . GLU A 1 95 ? 17.563 22.185 38.942 1.00 19.08 95 GLU A C 1
ATOM 761 O O . GLU A 1 95 ? 17.938 23.379 38.936 1.00 20.74 95 GLU A O 1
ATOM 767 N N . THR A 1 96 ? 16.789 21.659 37.997 1.00 16.64 96 THR A N 1
ATOM 768 C CA . THR A 1 96 ? 16.410 22.448 36.808 1.00 16.79 96 THR A CA 1
ATOM 769 C C . THR A 1 96 ? 14.883 22.697 36.720 1.00 15.67 96 THR A C 1
ATOM 770 O O . THR A 1 96 ? 14.382 23.320 35.776 1.00 15.11 96 THR A O 1
ATOM 774 N N . TYR A 1 97 ? 14.149 22.267 37.736 1.00 13.50 97 TYR A N 1
ATOM 775 C CA . TYR A 1 97 ? 12.688 22.405 37.718 1.00 14.27 97 TYR A CA 1
ATOM 776 C C . TYR A 1 97 ? 12.217 23.869 37.810 1.00 13.74 97 TYR A C 1
ATOM 777 O O . TYR A 1 97 ? 11.298 24.282 37.100 1.00 12.80 97 TYR A O 1
ATOM 786 N N . GLU A 1 98 ? 12.856 24.672 38.666 1.00 14.09 98 GLU A N 1
ATOM 787 C CA . GLU A 1 98 ? 12.456 26.072 38.750 1.00 14.94 98 GLU A CA 1
ATOM 788 C C . GLU A 1 98 ? 12.639 26.753 37.394 1.00 13.33 98 GLU A C 1
ATOM 789 O O . GLU A 1 98 ? 11.807 27.588 36.991 1.00 14.13 98 GLU A O 1
ATOM 795 N N . MET A 1 99 ? 13.703 26.403 36.675 1.00 14.45 99 MET A N 1
ATOM 796 C CA . MET A 1 99 ? 13.956 27.028 35.381 1.00 13.61 99 MET A CA 1
ATOM 797 C C . MET A 1 99 ? 12.881 26.572 34.387 1.00 13.41 99 MET A C 1
ATOM 798 O O . MET A 1 99 ? 12.441 27.364 33.539 1.00 12.92 99 MET A O 1
ATOM 803 N N . ALA A 1 100 ? 12.452 25.316 34.480 1.00 11.89 100 ALA A N 1
ATOM 804 C CA . ALA A 1 100 ? 11.332 24.834 33.639 1.00 12.65 100 ALA A CA 1
ATOM 805 C C . ALA A 1 100 ? 10.066 25.663 33.854 1.00 12.02 100 ALA A C 1
ATOM 806 O O . ALA A 1 100 ? 9.364 26.011 32.916 1.00 11.38 100 ALA A O 1
ATOM 808 N N . LEU A 1 101 ? 9.740 25.944 35.107 1.00 12.49 101 LEU A N 1
ATOM 809 C CA . LEU A 1 101 ? 8.566 26.776 35.367 1.00 12.91 101 LEU A CA 1
ATOM 810 C C . LEU A 1 101 ? 8.731 28.160 34.734 1.00 12.58 101 LEU A C 1
ATOM 811 O O . LEU A 1 101 ? 7.790 28.699 34.160 1.00 13.21 101 LEU A O 1
ATOM 816 N N . LYS A 1 102 ? 9.936 28.697 34.821 1.00 12.71 102 LYS A N 1
ATOM 817 C CA . LYS A 1 102 ? 10.269 30.007 34.210 1.00 13.30 102 LYS A CA 1
ATOM 818 C C . LYS A 1 102 ? 10.116 29.974 32.672 1.00 12.90 102 LYS A C 1
ATOM 819 O O . LYS A 1 102 ? 9.587 30.925 32.047 1.00 12.75 102 LYS A O 1
ATOM 825 N N . ILE A 1 103 ? 10.605 28.895 32.084 1.00 11.64 103 ILE A N 1
ATOM 826 C CA . ILE A 1 103 ? 10.440 28.652 30.646 1.00 11.86 103 ILE A CA 1
ATOM 827 C C . ILE A 1 103 ? 8.949 28.760 30.240 1.00 11.89 103 ILE A C 1
ATOM 828 O O . ILE A 1 103 ? 8.607 29.472 29.300 1.00 11.81 103 ILE A O 1
ATOM 833 N N . ASN A 1 104 ? 8.059 28.078 30.966 1.00 11.29 104 ASN A N 1
ATOM 834 C CA . ASN A 1 104 ? 6.640 28.127 30.617 1.00 12.57 104 ASN A CA 1
ATOM 835 C C . ASN A 1 104 ? 6.045 29.514 30.861 1.00 12.86 104 ASN A C 1
ATOM 836 O O . ASN A 1 104 ? 5.206 29.965 30.091 1.00 13.08 104 ASN A O 1
ATOM 841 N N . GLN A 1 105 ? 6.527 30.212 31.895 1.00 13.24 105 GLN A N 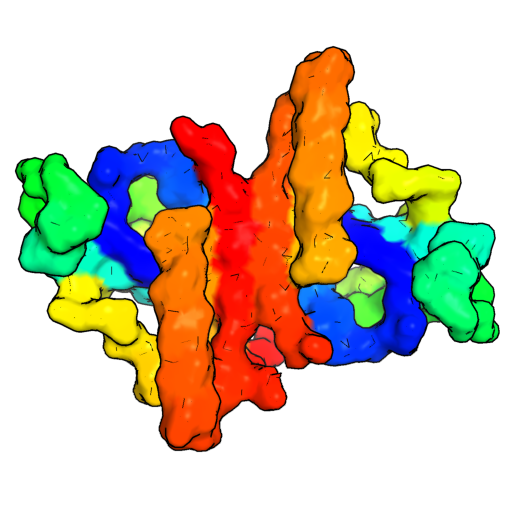1
ATOM 842 C CA . GLN A 1 105 ? 6.027 31.575 32.183 1.00 14.94 105 GLN A CA 1
ATOM 843 C C . GLN A 1 105 ? 6.349 32.487 31.015 1.00 14.48 105 GLN A C 1
ATOM 844 O O . GLN A 1 105 ? 5.466 33.220 30.507 1.00 14.27 105 GLN A O 1
ATOM 850 N N . LYS A 1 106 ? 7.597 32.386 30.539 1.00 14.13 106 LYS A N 1
ATOM 851 C CA . LYS A 1 106 ? 8.028 33.210 29.404 1.00 13.78 106 LYS A CA 1
ATOM 852 C C . LYS A 1 106 ? 7.352 32.801 28.102 1.00 13.10 106 LYS A C 1
ATOM 853 O O . LYS A 1 106 ? 7.029 33.652 27.273 1.00 11.97 106 LYS A O 1
ATOM 859 N N . ARG A 1 107 ? 7.190 31.505 27.886 1.00 12.79 107 ARG A N 1
ATOM 860 C CA . ARG A 1 107 ? 6.443 31.067 26.714 1.00 13.42 107 ARG A CA 1
ATOM 861 C C . ARG A 1 107 ? 5.045 31.685 26.736 1.00 14.01 107 ARG A C 1
ATOM 862 O O . ARG A 1 107 ? 4.575 32.194 25.714 1.00 13.64 107 ARG A O 1
ATOM 870 N N . GLU A 1 108 ? 4.392 31.657 27.887 1.00 15.11 108 GLU A N 1
ATOM 871 C CA . GLU A 1 108 ? 3.042 32.245 27.939 1.00 16.75 108 GLU A CA 1
ATOM 872 C C . GLU A 1 108 ? 3.090 33.736 27.614 1.00 16.81 108 GLU A C 1
ATOM 873 O O . GLU A 1 108 ? 2.224 34.249 26.894 1.00 17.86 108 GLU A O 1
ATOM 879 N N . GLU A 1 109 ? 4.083 34.437 28.133 1.00 16.41 109 GLU A N 1
ATOM 880 C CA . GLU A 1 109 ? 4.211 35.871 27.856 1.00 17.00 109 GLU A CA 1
ATOM 881 C C . GLU A 1 109 ? 4.443 36.162 26.370 1.00 16.36 109 GLU A C 1
ATOM 882 O O . GLU A 1 109 ? 3.997 37.203 25.854 1.00 15.75 109 GLU A O 1
ATOM 888 N N . LEU A 1 110 ? 5.183 35.284 25.701 1.00 14.42 110 LEU A N 1
ATOM 889 C CA . LEU A 1 110 ? 5.557 35.468 24.307 1.00 15.12 110 LEU A CA 1
ATOM 890 C C . LEU A 1 110 ? 4.475 35.023 23.320 1.00 14.70 110 LEU A C 1
ATOM 891 O O . LEU A 1 110 ? 4.491 35.440 22.147 1.00 16.14 110 LEU A O 1
ATOM 896 N N . GLY A 1 111 ? 3.535 34.215 23.790 1.00 13.69 111 GLY A N 1
ATOM 897 C CA . GLY A 1 111 ? 2.463 33.680 22.955 1.00 14.39 111 GLY A CA 1
ATOM 898 C C . GLY A 1 111 ? 2.781 32.328 22.364 1.00 14.54 111 GLY A C 1
ATOM 899 O O . GLY A 1 111 ? 2.374 32.015 21.233 1.00 14.85 111 GLY A O 1
ATOM 900 N N . LYS A 1 112 ? 3.517 31.527 23.144 1.00 14.09 112 LYS A N 1
ATOM 901 C CA . LYS A 1 112 ? 3.825 30.140 22.785 1.00 16.27 112 LYS A CA 1
ATOM 902 C C . LYS A 1 112 ? 3.070 29.189 23.697 1.00 16.18 112 LYS A C 1
ATOM 903 O O . LYS A 1 112 ? 2.888 29.466 24.894 1.00 17.12 112 LYS A O 1
ATOM 909 N N . ARG A 1 113 ? 2.670 28.043 23.169 1.00 16.05 113 ARG A N 1
ATOM 910 C CA . ARG A 1 113 ? 1.990 27.063 24.020 1.00 18.05 113 ARG A CA 1
ATOM 911 C C . ARG A 1 113 ? 2.943 26.507 25.064 1.00 15.90 113 ARG A C 1
ATOM 912 O O . ARG A 1 113 ? 4.093 26.301 24.796 1.00 14.60 113 ARG A O 1
ATOM 920 N N . LYS A 1 114 ? 2.419 26.217 26.229 1.00 15.91 114 LYS A N 1
ATOM 921 C CA . LYS A 1 114 ? 3.230 25.669 27.288 1.00 16.73 114 LYS A CA 1
ATOM 922 C C . LYS A 1 114 ? 3.722 24.263 26.894 1.00 15.85 114 LYS A C 1
ATOM 923 O O . LYS A 1 114 ? 3.129 23.561 26.056 1.00 16.72 114 LYS A O 1
ATOM 929 N N . ILE A 1 115 ? 4.853 23.899 27.469 1.00 13.60 115 ILE A N 1
ATOM 930 C CA . ILE A 1 115 ? 5.431 22.549 27.355 1.00 12.90 115 ILE A CA 1
ATOM 931 C C . ILE A 1 115 ? 5.060 21.752 28.611 1.00 12.54 115 ILE A C 1
ATOM 932 O O . ILE A 1 115 ? 5.055 22.298 29.711 1.00 13.46 115 ILE A O 1
ATOM 937 N N . THR A 1 116 ? 4.769 20.464 28.457 1.00 11.56 116 THR A N 1
ATOM 938 C CA . THR A 1 116 ? 4.528 19.618 29.641 1.00 11.56 116 THR A CA 1
ATOM 939 C C . THR A 1 116 ? 5.857 19.319 30.348 1.00 11.81 116 THR A C 1
ATOM 940 O O . THR A 1 116 ? 6.731 18.695 29.761 1.00 11.11 116 THR A O 1
ATOM 944 N N . ILE A 1 117 ? 5.970 19.745 31.602 1.00 11.30 117 ILE A N 1
ATOM 945 C CA . ILE A 1 117 ? 7.169 19.518 32.386 1.00 11.61 117 ILE A CA 1
ATOM 946 C C . ILE A 1 117 ? 7.092 18.153 33.041 1.00 11.11 117 ILE A C 1
ATOM 947 O O . ILE A 1 117 ? 6.079 17.797 33.721 1.00 11.60 117 ILE A O 1
ATOM 952 N N . VAL A 1 118 ? 8.187 17.416 32.859 1.00 10.62 118 VAL A N 1
ATOM 953 C CA . VAL A 1 118 ? 8.361 16.078 33.426 1.00 10.94 118 VAL A CA 1
ATOM 954 C C . VAL A 1 118 ? 9.561 16.135 34.370 1.00 11.43 118 VAL A C 1
ATOM 955 O O . VAL A 1 118 ? 10.700 16.224 33.931 1.00 10.90 118 VAL A O 1
ATOM 959 N N . LYS A 1 119 ? 9.287 16.165 35.678 1.00 12.44 119 LYS A N 1
ATOM 960 C CA . LYS A 1 119 ? 10.324 16.315 36.670 1.00 13.48 119 LYS A CA 1
ATOM 961 C C . LYS A 1 119 ? 10.714 14.948 37.164 1.00 13.19 119 LYS A C 1
ATOM 962 O O . LYS A 1 119 ? 9.896 14.205 37.702 1.00 14.25 119 LYS A O 1
ATOM 968 N N . VAL A 1 120 ? 11.968 14.612 36.979 1.00 12.63 120 VAL A N 1
ATOM 969 C CA . VAL A 1 120 ? 12.475 13.308 37.419 1.00 12.70 120 VAL A CA 1
ATOM 970 C C . VAL A 1 120 ? 13.243 13.555 38.713 1.00 13.51 120 VAL A C 1
ATOM 971 O O . VAL A 1 120 ? 14.254 14.272 38.718 1.00 13.69 120 VAL A O 1
ATOM 975 N N . ASP A 1 121 ? 12.754 12.987 39.813 1.00 14.37 121 ASP A N 1
ATOM 976 C CA . ASP A 1 121 ? 13.442 13.113 41.118 1.00 15.32 121 ASP A CA 1
ATOM 977 C C . ASP A 1 121 ? 14.594 12.118 41.113 1.00 17.32 121 ASP A C 1
ATOM 978 O O . ASP A 1 121 ? 14.467 10.949 41.457 1.00 17.19 121 ASP A O 1
ATOM 983 N N . TRP A 1 122 ? 15.723 12.608 40.673 1.00 18.89 122 TRP A N 1
ATOM 984 C CA . TRP A 1 122 ? 16.839 11.748 40.315 1.00 21.45 122 TRP A CA 1
ATOM 985 C C . TRP A 1 122 ? 17.708 11.290 41.481 1.00 23.46 122 TRP A C 1
ATOM 986 O O . TRP A 1 122 ? 18.703 10.588 41.244 1.00 26.08 122 TRP A O 1
ATOM 997 N N . MET A 1 123 ? 17.358 11.725 42.693 1.00 24.68 123 MET A N 1
ATOM 998 C CA . MET A 1 123 ? 17.989 11.261 43.955 1.00 26.89 123 MET A CA 1
ATOM 999 C C . MET A 1 123 ? 19.515 11.269 43.954 1.00 28.23 123 MET A C 1
ATOM 1000 O O . MET A 1 123 ? 20.186 10.245 44.212 1.00 29.78 123 MET A O 1
ATOM 1005 N N . MET A 1 124 ? 20.047 12.453 43.691 1.00 29.64 124 MET A N 1
ATOM 1006 C CA . MET A 1 124 ? 21.477 12.711 43.813 1.00 29.16 124 MET A CA 1
ATOM 1007 C C . MET A 1 124 ? 21.761 13.504 45.087 1.00 31.10 124 MET A C 1
ATOM 1008 O O . MET A 1 124 ? 20.827 13.962 45.749 1.00 33.47 124 MET A O 1
ATOM 1013 N N . SER A 1 132 ? 20.403 5.281 47.254 1.00 41.27 132 SER A N 1
ATOM 1014 C CA . SER A 1 132 ? 19.763 4.126 46.622 1.00 40.97 132 SER A CA 1
ATOM 1015 C C . SER A 1 132 ? 18.908 4.544 45.458 1.00 40.68 132 SER A C 1
ATOM 1016 O O . SER A 1 132 ? 18.484 5.714 45.357 1.00 41.99 132 SER A O 1
ATOM 1019 N N . SER A 1 133 ? 18.618 3.567 44.606 1.00 39.36 133 SER A N 1
ATOM 1020 C CA . SER A 1 133 ? 17.362 3.562 43.850 1.00 37.48 133 SER A CA 1
ATOM 1021 C C . SER A 1 133 ? 17.184 2.210 43.174 1.00 36.63 133 SER A C 1
ATOM 1022 O O . SER A 1 133 ? 18.170 1.502 42.898 1.00 35.35 133 SER A O 1
ATOM 1025 N N . THR A 1 134 ? 15.922 1.838 42.965 1.00 35.08 134 THR A N 1
ATOM 1026 C CA . THR A 1 134 ? 15.572 0.596 42.289 1.00 34.89 134 THR A CA 1
ATOM 1027 C C . THR A 1 134 ? 16.225 0.613 40.905 1.00 34.89 134 THR A C 1
ATOM 1028 O O . THR A 1 134 ? 16.419 1.687 40.304 1.00 33.50 134 THR A O 1
ATOM 1032 N N . ARG A 1 135 ? 16.542 -0.579 40.405 1.00 35.42 135 ARG A N 1
ATOM 1033 C CA . ARG A 1 135 ? 17.177 -0.713 39.109 1.00 35.80 135 ARG A CA 1
ATOM 1034 C C . ARG A 1 135 ? 16.184 -0.279 38.039 1.00 35.19 135 ARG A C 1
ATOM 1035 O O . ARG A 1 135 ? 14.969 -0.516 38.168 1.00 33.59 135 ARG A O 1
ATOM 1043 N N . ILE A 1 136 ? 16.702 0.409 37.020 1.00 34.68 136 ILE A N 1
ATOM 1044 C CA . ILE A 1 136 ? 15.930 0.736 35.833 1.00 35.32 136 ILE A CA 1
ATOM 1045 C C . ILE A 1 136 ? 16.605 0.082 34.630 1.00 35.33 136 ILE A C 1
ATOM 1046 O O . ILE A 1 136 ? 17.804 0.282 34.391 1.00 34.30 136 ILE A O 1
ATOM 1051 N N . LYS A 1 137 ? 15.836 -0.698 33.880 1.00 36.12 137 LYS A N 1
ATOM 1052 C CA . LYS A 1 137 ? 16.334 -1.292 32.653 1.00 37.00 137 LYS A CA 1
ATOM 1053 C C . LYS A 1 137 ? 16.368 -0.225 31.550 1.00 37.12 137 LYS A C 1
ATOM 1054 O O . LYS A 1 137 ? 15.318 0.193 31.043 1.00 35.06 137 LYS A O 1
ATOM 1060 N N . ARG A 1 138 ? 17.580 0.228 31.212 1.00 37.98 138 ARG A N 1
ATOM 1061 C CA . ARG A 1 138 ? 17.776 1.234 30.156 1.00 39.66 138 ARG A CA 1
ATOM 1062 C C . ARG A 1 138 ? 17.485 0.664 28.790 1.00 40.40 138 ARG A C 1
ATOM 1063 O O . ARG A 1 138 ? 17.824 -0.479 28.495 1.00 40.43 138 ARG A O 1
ATOM 1071 N N . GLY A 1 139 ? 16.872 1.487 27.953 1.00 41.34 139 GLY A N 1
ATOM 1072 C CA . GLY A 1 139 ? 16.580 1.125 26.576 1.00 41.93 139 GLY A CA 1
ATOM 1073 C C . GLY A 1 139 ? 15.272 1.760 26.164 1.00 42.65 139 GLY A C 1
ATOM 1074 O O . GLY A 1 139 ? 14.637 2.461 26.945 1.00 43.33 139 GLY A O 1
ATOM 1075 N N . GLU A 1 140 ? 14.890 1.552 24.914 1.00 43.46 140 GLU A N 1
ATOM 1076 C CA . GLU A 1 140 ? 13.549 1.871 24.476 1.00 44.10 140 GLU A CA 1
ATOM 1077 C C . GLU A 1 140 ? 12.734 0.613 24.774 1.00 44.44 140 GLU A C 1
ATOM 1078 O O . GLU A 1 140 ? 13.300 -0.481 24.843 1.00 43.94 140 GLU A O 1
ATOM 1084 N N . ILE A 1 141 ? 11.434 0.770 25.008 1.00 45.06 141 ILE A N 1
ATOM 1085 C CA . ILE A 1 141 ? 10.588 -0.357 25.417 1.00 45.61 141 ILE A CA 1
ATOM 1086 C C . ILE A 1 141 ? 9.930 -1.091 24.219 1.00 46.00 141 ILE A C 1
ATOM 1087 O O . ILE A 1 141 ? 9.712 -2.303 24.283 1.00 45.98 141 ILE A O 1
ATOM 1092 N N . ASP A 1 142 ? 9.635 -0.345 23.149 1.00 46.35 142 ASP A N 1
ATOM 1093 C CA . ASP A 1 142 ? 8.785 -0.785 21.997 1.00 46.69 142 ASP A CA 1
ATOM 1094 C C . ASP A 1 142 ? 8.351 -2.260 21.929 1.00 47.17 142 ASP A C 1
ATOM 1095 O O . ASP A 1 142 ? 7.674 -2.685 20.959 1.00 47.33 142 ASP A O 1
ATOM 1100 N N . LYS B 1 2 ? 7.344 -2.339 35.713 1.00 25.61 2 LYS B N 1
ATOM 1101 C CA . LYS B 1 2 ? 8.201 -1.224 35.329 1.00 25.31 2 LYS B CA 1
ATOM 1102 C C . LYS B 1 2 ? 7.709 0.022 36.021 1.00 23.50 2 LYS B C 1
ATOM 1103 O O . LYS B 1 2 ? 8.492 0.710 36.673 1.00 23.75 2 LYS B O 1
ATOM 1109 N N . VAL B 1 3 ? 6.421 0.332 35.845 1.00 21.83 3 VAL B N 1
ATOM 1110 C CA . VAL B 1 3 ? 5.888 1.642 36.234 1.00 21.17 3 VAL B CA 1
ATOM 1111 C C . VAL B 1 3 ? 4.669 1.504 37.143 1.00 19.76 3 VAL B C 1
ATOM 1112 O O . VAL B 1 3 ? 3.804 0.664 36.894 1.00 21.58 3 VAL B O 1
ATOM 1116 N N . ALA B 1 4 ? 4.620 2.304 38.202 1.00 19.59 4 ALA B N 1
ATOM 1117 C CA . ALA B 1 4 ? 3.466 2.394 39.080 1.00 19.84 4 ALA B CA 1
ATOM 1118 C C . ALA B 1 4 ? 2.790 3.720 38.735 1.00 19.48 4 ALA B C 1
ATOM 1119 O O . ALA B 1 4 ? 3.441 4.756 38.706 1.00 18.36 4 ALA B O 1
ATOM 1121 N N . LEU B 1 5 ? 1.479 3.679 38.551 1.00 19.76 5 LEU B N 1
ATOM 1122 C CA . LEU B 1 5 ? 0.687 4.841 38.308 1.00 20.14 5 LEU B CA 1
ATOM 1123 C C . LEU B 1 5 ? -0.623 4.634 39.067 1.00 20.29 5 LEU B C 1
ATOM 1124 O O . LEU B 1 5 ? -1.212 3.583 38.930 1.00 21.66 5 LEU B O 1
ATOM 1129 N N . GLY B 1 6 ? -1.072 5.631 39.824 1.00 20.64 6 GLY B N 1
ATOM 1130 C CA . GLY B 1 6 ? -2.322 5.528 40.595 1.00 21.11 6 GLY B CA 1
ATOM 1131 C C . GLY B 1 6 ? -3.094 6.821 40.505 1.00 21.66 6 GLY B C 1
ATOM 1132 O O . GLY B 1 6 ? -2.534 7.894 40.265 1.00 23.63 6 GLY B O 1
ATOM 1133 N N . GLY B 1 7 ? -4.404 6.747 40.663 1.00 19.23 7 GLY B N 1
ATOM 1134 C CA . GLY B 1 7 ? -5.195 7.928 40.704 1.00 19.72 7 GLY B CA 1
ATOM 1135 C C . GLY B 1 7 ? -6.655 7.610 40.901 1.00 18.91 7 GLY B C 1
ATOM 1136 O O . GLY B 1 7 ? -7.060 6.457 40.881 1.00 17.17 7 GLY B O 1
ATOM 1137 N N . THR B 1 8 ? -7.432 8.676 41.041 1.00 19.31 8 THR B N 1
ATOM 1138 C CA . THR B 1 8 ? -8.889 8.605 41.150 1.00 18.93 8 THR B CA 1
ATOM 1139 C C . THR B 1 8 ? -9.532 8.763 39.758 1.00 18.51 8 THR B C 1
ATOM 1140 O O . THR B 1 8 ? -10.513 8.099 39.453 1.00 18.49 8 THR B O 1
ATOM 1144 N N . PHE B 1 9 ? -8.954 9.617 38.929 1.00 17.92 9 PHE B N 1
ATOM 1145 C CA . PHE B 1 9 ? -9.356 9.763 37.517 1.00 18.14 9 PHE B CA 1
ATOM 1146 C C . PHE B 1 9 ? -10.784 10.284 37.349 1.00 18.05 9 PHE B C 1
ATOM 1147 O O . PHE B 1 9 ? -11.504 9.849 36.439 1.00 17.73 9 PHE B O 1
ATOM 1155 N N . GLU B 1 10 ? -11.194 11.210 38.222 1.00 18.59 10 GLU B N 1
ATOM 1156 C CA . GLU B 1 10 ? -12.521 11.836 38.136 1.00 19.17 10 GLU B CA 1
ATOM 1157 C C . GLU B 1 10 ? -12.474 13.356 38.159 1.00 19.84 10 GLU B C 1
ATOM 1158 O O . GLU B 1 10 ? -11.980 13.934 39.144 1.00 19.62 10 GLU B O 1
ATOM 1164 N N . PRO B 1 11 ? -12.942 14.018 37.084 1.00 19.40 11 PRO B N 1
ATOM 1165 C CA . PRO B 1 11 ? -13.191 13.456 35.764 1.00 19.00 11 PRO B CA 1
ATOM 1166 C C . PRO B 1 11 ? -11.865 13.123 35.140 1.00 18.90 11 PRO B C 1
ATOM 1167 O O . PRO B 1 11 ? -10.813 13.483 35.698 1.00 19.59 11 PRO B O 1
ATOM 1171 N N . LEU B 1 12 ? -11.891 12.437 34.007 1.00 17.93 12 LEU B N 1
ATOM 1172 C CA . LEU B 1 12 ? -10.670 12.117 33.307 1.00 17.54 12 LEU B CA 1
ATOM 1173 C C . LEU B 1 12 ? -10.278 13.310 32.433 1.00 16.07 12 LEU B C 1
ATOM 1174 O O . LEU B 1 12 ? -10.807 13.526 31.345 1.00 17.66 12 LEU B O 1
ATOM 1179 N N . HIS B 1 13 ? -9.342 14.112 32.924 1.00 16.14 13 HIS B N 1
ATOM 1180 C CA . HIS B 1 13 ? -9.020 15.373 32.297 1.00 16.54 13 HIS B CA 1
ATOM 1181 C C . HIS B 1 13 ? -7.665 15.304 31.595 1.00 16.40 13 HIS B C 1
ATOM 1182 O O . HIS B 1 13 ? -6.979 14.275 31.616 1.00 15.74 13 HIS B O 1
ATOM 1189 N N . GLU B 1 14 ? -7.278 16.414 30.989 1.00 16.04 14 GLU B N 1
ATOM 1190 C CA . GLU B 1 14 ? -6.069 16.435 30.168 1.00 16.68 14 GLU B CA 1
ATOM 1191 C C . GLU B 1 14 ? -4.803 16.136 30.977 1.00 15.49 14 GLU B C 1
ATOM 1192 O O . GLU B 1 14 ? -3.830 15.531 30.456 1.00 15.79 14 GLU B O 1
ATOM 1198 N N . GLY B 1 15 ? -4.794 16.541 32.241 1.00 14.84 15 GLY B N 1
ATOM 1199 C CA . GLY B 1 15 ? -3.695 16.211 33.121 1.00 15.14 15 GLY B CA 1
ATOM 1200 C C . GLY B 1 15 ? -3.512 14.723 33.300 1.00 14.28 15 GLY B C 1
ATOM 1201 O O . GLY B 1 15 ? -2.389 14.199 33.272 1.00 14.17 15 GLY B O 1
ATOM 1202 N N . HIS B 1 16 ? -4.629 14.026 33.490 1.00 13.81 16 HIS B N 1
ATOM 1203 C CA . HIS B 1 16 ? -4.614 12.547 33.596 1.00 14.01 16 HIS B CA 1
ATOM 1204 C C . HIS B 1 16 ? -4.102 11.948 32.307 1.00 13.60 16 HIS B C 1
ATOM 1205 O O . HIS B 1 16 ? -3.399 10.922 32.306 1.00 13.89 16 HIS B O 1
ATOM 1212 N N . LYS B 1 17 ? -4.498 12.556 31.193 1.00 13.31 17 LYS B N 1
ATOM 1213 C CA . LYS B 1 17 ? -4.117 12.055 29.878 1.00 14.07 17 LYS B CA 1
ATOM 1214 C C . LYS B 1 17 ? -2.616 12.178 29.669 1.00 14.12 17 LYS B C 1
ATOM 1215 O O . LYS B 1 17 ? -1.953 11.252 29.140 1.00 14.08 17 LYS B O 1
ATOM 1221 N N . LYS B 1 18 ? -2.058 13.296 30.111 1.00 13.83 18 LYS B N 1
ATOM 1222 C CA . LYS B 1 18 ? -0.601 13.455 30.038 1.00 14.57 18 LYS B CA 1
ATOM 1223 C C . LYS B 1 18 ? 0.109 12.439 30.954 1.00 13.73 18 LYS B C 1
ATOM 1224 O O . LYS B 1 18 ? 1.084 11.800 30.540 1.00 13.72 18 LYS B O 1
ATOM 1230 N N . LEU B 1 19 ? -0.396 12.268 32.170 1.00 13.65 19 LEU B N 1
ATOM 1231 C CA . LEU B 1 19 ? 0.120 11.262 33.117 1.00 13.81 19 LEU B CA 1
ATOM 1232 C C . LEU B 1 19 ? 0.137 9.855 32.497 1.00 13.09 19 LEU B C 1
ATOM 1233 O O . LEU B 1 19 ? 1.158 9.141 32.527 1.00 13.16 19 LEU B O 1
ATOM 1238 N N . ILE B 1 20 ? -1.008 9.468 31.925 1.00 13.37 20 ILE B N 1
ATOM 1239 C CA . ILE B 1 20 ? -1.134 8.169 31.282 1.00 13.32 20 ILE B CA 1
ATOM 1240 C C . ILE B 1 20 ? -0.167 8.039 30.108 1.00 12.41 20 ILE B C 1
ATOM 1241 O O . ILE B 1 20 ? 0.478 6.998 29.978 1.00 12.32 20 ILE B O 1
ATOM 1246 N N . ASP B 1 21 ? -0.003 9.098 29.299 1.00 12.66 21 ASP B N 1
ATOM 1247 C CA . ASP B 1 21 ? 0.946 9.053 28.169 1.00 12.42 21 ASP B CA 1
ATOM 1248 C C . ASP B 1 21 ? 2.380 8.802 28.655 1.00 12.67 21 ASP B C 1
ATOM 1249 O O . ASP B 1 21 ? 3.076 7.949 28.115 1.00 14.35 21 ASP B O 1
ATOM 1254 N N . VAL B 1 22 ? 2.825 9.560 29.654 1.00 12.33 22 VAL B N 1
ATOM 1255 C CA . VAL B 1 22 ? 4.160 9.378 30.206 1.00 12.25 22 VAL B CA 1
ATOM 1256 C C . VAL B 1 22 ? 4.313 7.939 30.792 1.00 13.08 22 VAL B C 1
ATOM 1257 O O . VAL B 1 22 ? 5.311 7.249 30.517 1.00 13.53 22 VAL B O 1
ATOM 1261 N N . ALA B 1 23 ? 3.317 7.473 31.550 1.00 12.83 23 ALA B N 1
ATOM 1262 C CA . ALA B 1 23 ? 3.367 6.107 32.141 1.00 13.03 23 ALA B CA 1
ATOM 1263 C C . ALA B 1 23 ? 3.484 5.036 31.059 1.00 13.44 23 ALA B C 1
ATOM 1264 O O . ALA B 1 23 ? 4.275 4.092 31.180 1.00 13.83 23 ALA B O 1
ATOM 1266 N N . ILE B 1 24 ? 2.713 5.183 29.980 1.00 14.13 24 ILE B N 1
ATOM 1267 C CA . ILE B 1 24 ? 2.765 4.171 28.908 1.00 14.57 24 ILE B CA 1
ATOM 1268 C C . ILE B 1 24 ? 4.065 4.218 28.126 1.00 15.36 24 ILE B C 1
ATOM 1269 O O . ILE B 1 24 ? 4.640 3.171 27.754 1.00 16.94 24 ILE B O 1
ATOM 1274 N N . LYS B 1 25 ? 4.568 5.420 27.898 1.00 14.79 25 LYS B N 1
ATOM 1275 C CA . LYS B 1 25 ? 5.888 5.555 27.255 1.00 15.90 25 LYS B CA 1
ATOM 1276 C C . LYS B 1 25 ? 7.001 4.939 28.095 1.00 15.39 25 LYS B C 1
ATOM 1277 O O . LYS B 1 25 ? 7.942 4.337 27.559 1.00 15.78 25 LYS B O 1
ATOM 1283 N N . LEU B 1 26 ? 6.898 5.069 29.406 1.00 14.57 26 LEU B N 1
ATOM 1284 C CA . LEU B 1 26 ? 7.904 4.500 30.297 1.00 15.72 26 LEU B CA 1
ATOM 1285 C C . LEU B 1 26 ? 7.713 3.015 30.539 1.00 16.91 26 LEU B C 1
ATOM 1286 O O . LEU B 1 26 ? 8.712 2.303 30.735 1.00 18.84 26 LEU B O 1
ATOM 1291 N N . GLY B 1 27 ? 6.465 2.533 30.552 1.00 17.10 27 GLY B N 1
ATOM 1292 C CA . GLY B 1 27 ? 6.174 1.181 30.987 1.00 19.08 27 GLY B CA 1
ATOM 1293 C C . GLY B 1 27 ? 5.682 0.227 29.933 1.00 20.59 27 GLY B C 1
ATOM 1294 O O . GLY B 1 27 ? 5.700 -0.992 30.147 1.00 22.45 27 GLY B O 1
ATOM 1295 N N . GLY B 1 28 ? 5.230 0.746 28.809 1.00 21.50 28 GLY B N 1
ATOM 1296 C CA . GLY B 1 28 ? 4.708 -0.098 27.756 1.00 23.71 28 GLY B CA 1
ATOM 1297 C C . GLY B 1 28 ? 3.341 -0.682 28.040 1.00 24.43 28 GLY B C 1
ATOM 1298 O O . GLY B 1 28 ? 2.642 -0.256 28.944 1.00 21.82 28 GLY B O 1
ATOM 1299 N N . ARG B 1 29 ? 2.991 -1.663 27.222 1.00 26.93 29 ARG B N 1
ATOM 1300 C CA . ARG B 1 29 ? 1.628 -2.148 27.048 1.00 29.70 29 ARG B CA 1
ATOM 1301 C C . ARG B 1 29 ? 1.356 -3.080 28.144 1.00 31.19 29 ARG B C 1
ATOM 1302 O O . ARG B 1 29 ? 0.294 -3.549 28.344 1.00 32.05 29 ARG B O 1
ATOM 1310 N N . ASP B 1 30 ? 2.403 -3.208 28.895 1.00 32.98 30 ASP B N 1
ATOM 1311 C CA . ASP B 1 30 ? 2.590 -3.810 30.174 1.00 34.90 30 ASP B CA 1
ATOM 1312 C C . ASP B 1 30 ? 1.759 -3.418 31.337 1.00 34.02 30 ASP B C 1
ATOM 1313 O O . ASP B 1 30 ? 1.393 -4.215 32.187 1.00 35.02 30 ASP B O 1
ATOM 1318 N N . ILE B 1 31 ? 1.641 -2.125 31.469 1.00 33.21 31 ILE B N 1
ATOM 1319 C CA . ILE B 1 31 ? 1.424 -1.498 32.730 1.00 32.44 31 ILE B CA 1
ATOM 1320 C C . ILE B 1 31 ? 0.118 -1.945 33.336 1.00 30.01 31 ILE B C 1
ATOM 1321 O O . ILE B 1 31 ? -0.864 -2.253 32.640 1.00 29.73 31 ILE B O 1
ATOM 1326 N N . THR B 1 32 ? 0.137 -1.923 34.639 1.00 28.24 32 THR B N 1
ATOM 1327 C CA . THR B 1 32 ? -1.091 -1.910 35.418 1.00 27.31 32 THR B CA 1
ATOM 1328 C C . THR B 1 32 ? -1.297 -0.493 35.956 1.00 26.35 32 THR B C 1
ATOM 1329 O O . THR B 1 32 ? -0.384 0.115 36.497 1.00 27.21 32 THR B O 1
ATOM 1333 N N . ILE B 1 33 ? -2.518 0.009 35.831 1.00 24.31 33 ILE B N 1
ATOM 1334 C CA . ILE B 1 33 ? -2.911 1.297 36.391 1.00 23.09 33 ILE B CA 1
ATOM 1335 C C . ILE B 1 33 ? -3.757 1.083 37.645 1.00 22.21 33 ILE B C 1
ATOM 1336 O O . ILE B 1 33 ? -4.729 0.316 37.633 1.00 21.48 33 ILE B O 1
ATOM 1341 N N . GLY B 1 34 ? -3.401 1.764 38.715 1.00 21.26 34 GLY B N 1
ATOM 1342 C CA . GLY B 1 34 ? -4.187 1.697 39.931 1.00 21.58 34 GLY B CA 1
ATOM 1343 C C . GLY B 1 34 ? -5.277 2.735 39.915 1.00 20.89 34 GLY B C 1
ATOM 1344 O O . GLY B 1 34 ? -5.018 3.871 39.576 1.00 20.09 34 GLY B O 1
ATOM 1345 N N . VAL B 1 35 ? -6.490 2.346 40.304 1.00 20.38 35 VAL B N 1
ATOM 1346 C CA . VAL B 1 35 ? -7.609 3.276 40.422 1.00 20.47 35 VAL B CA 1
ATOM 1347 C C . VAL B 1 35 ? -8.129 3.159 41.839 1.00 20.34 35 VAL B C 1
ATOM 1348 O O . VAL B 1 35 ? -8.397 2.071 42.304 1.00 20.38 35 VAL B O 1
ATOM 1352 N N . THR B 1 36 ? -8.259 4.283 42.511 1.00 20.53 36 THR B N 1
ATOM 1353 C CA . THR B 1 36 ? -8.675 4.315 43.910 1.00 21.50 36 THR B CA 1
ATOM 1354 C C . THR B 1 36 ? -10.057 3.701 44.155 1.00 22.10 36 THR B C 1
ATOM 1355 O O . THR B 1 36 ? -10.978 3.838 43.358 1.00 19.87 36 THR B O 1
ATOM 1359 N N . SER B 1 37 ? -10.184 3.015 45.288 1.00 22.53 37 SER B N 1
ATOM 1360 C CA . SER B 1 37 ? -11.483 2.573 45.780 1.00 24.35 37 SER B CA 1
ATOM 1361 C C . SER B 1 37 ? -12.382 3.784 46.028 1.00 25.08 37 SER B C 1
ATOM 1362 O O . SER B 1 37 ? -11.912 4.915 46.086 1.00 24.67 37 SER B O 1
ATOM 1365 N N . ASP B 1 38 ? -13.682 3.562 46.204 1.00 26.66 38 ASP B N 1
ATOM 1366 C CA . ASP B 1 38 ? -14.574 4.689 46.495 1.00 28.53 38 ASP B CA 1
ATOM 1367 C C . ASP B 1 38 ? -14.186 5.420 47.788 1.00 29.92 38 ASP B C 1
ATOM 1368 O O . ASP B 1 38 ? -14.241 6.652 47.864 1.00 29.45 38 ASP B O 1
ATOM 1373 N N . ARG B 1 39 ? -13.814 4.651 48.804 1.00 32.46 39 ARG B N 1
ATOM 1374 C CA . ARG B 1 39 ? -13.394 5.222 50.084 1.00 34.08 39 ARG B CA 1
ATOM 1375 C C . ARG B 1 39 ? -12.201 6.178 49.940 1.00 34.69 39 ARG B C 1
ATOM 1376 O O . ARG B 1 39 ? -12.234 7.298 50.435 1.00 34.51 39 ARG B O 1
ATOM 1384 N N . MET B 1 40 ? -11.157 5.693 49.296 1.00 36.03 40 MET B N 1
ATOM 1385 C CA . MET B 1 40 ? -9.966 6.468 49.038 1.00 37.26 40 MET B CA 1
ATOM 1386 C C . MET B 1 40 ? -10.242 7.670 48.172 1.00 39.01 40 MET B C 1
ATOM 1387 O O . MET B 1 40 ? -9.793 8.727 48.445 1.00 41.02 40 MET B O 1
ATOM 1392 N N . ALA B 1 41 ? -11.045 7.494 47.130 1.00 39.84 41 ALA B N 1
ATOM 1393 C CA . ALA B 1 41 ? -11.435 8.627 46.325 1.00 41.02 41 ALA B CA 1
ATOM 1394 C C . ALA B 1 41 ? -12.135 9.761 47.093 1.00 41.17 41 ALA B C 1
ATOM 1395 O O . ALA B 1 41 ? -11.822 10.890 46.921 1.00 39.96 41 ALA B O 1
ATOM 1397 N N . ARG B 1 42 ? -13.080 9.406 47.946 1.00 42.21 42 ARG B N 1
ATOM 1398 C CA . ARG B 1 42 ? -13.892 10.360 48.695 1.00 43.42 42 ARG B CA 1
ATOM 1399 C C . ARG B 1 42 ? -13.132 11.063 49.842 1.00 44.03 42 ARG B C 1
ATOM 1400 O O . ARG B 1 42 ? -13.521 12.110 50.278 1.00 44.40 42 ARG B O 1
ATOM 1408 N N . ALA B 1 43 ? -12.036 10.495 50.288 1.00 44.50 43 ALA B N 1
ATOM 1409 C CA . ALA B 1 43 ? -11.177 11.153 51.247 1.00 44.82 43 ALA B CA 1
ATOM 1410 C C . ALA B 1 43 ? -10.482 12.305 50.594 1.00 45.27 43 ALA B C 1
ATOM 1411 O O . ALA B 1 43 ? -10.189 13.303 51.208 1.00 45.72 43 ALA B O 1
ATOM 1413 N N . ARG B 1 44 ? -10.170 12.118 49.334 1.00 45.47 44 ARG B N 1
ATOM 1414 C CA . ARG B 1 44 ? -9.350 13.075 48.598 1.00 45.64 44 ARG B CA 1
ATOM 1415 C C . ARG B 1 44 ? -10.186 14.084 47.817 1.00 45.31 44 ARG B C 1
ATOM 1416 O O . ARG B 1 44 ? -9.739 15.212 47.606 1.00 45.77 44 ARG B O 1
ATOM 1424 N N . ILE B 1 45 ? -11.392 13.686 47.399 1.00 44.54 45 ILE B N 1
ATOM 1425 C CA . ILE B 1 45 ? -12.255 14.542 46.563 1.00 43.57 45 ILE B CA 1
ATOM 1426 C C . ILE B 1 45 ? -13.746 14.248 46.786 1.00 42.38 45 ILE B C 1
ATOM 1427 O O . ILE B 1 45 ? -14.108 13.202 47.340 1.00 41.88 45 ILE B O 1
ATOM 1432 N N . ARG B 1 46 ? -14.604 15.178 46.357 1.00 41.08 46 ARG B N 1
ATOM 1433 C CA . ARG B 1 46 ? -16.067 14.959 46.346 1.00 40.17 46 ARG B CA 1
ATOM 1434 C C . ARG B 1 46 ? -16.440 14.087 45.133 1.00 38.06 46 ARG B C 1
ATOM 1435 O O . ARG B 1 46 ? -17.090 14.550 44.182 1.00 38.23 46 ARG B O 1
ATOM 1443 N N . SER B 1 47 ? -16.023 12.826 45.196 1.00 35.24 47 SER B N 1
ATOM 1444 C CA . SER B 1 47 ? -16.155 11.882 44.087 1.00 33.19 47 SER B CA 1
ATOM 1445 C C . SER B 1 47 ? -17.564 11.318 44.012 1.00 31.04 47 SER B C 1
ATOM 1446 O O . SER B 1 47 ? -18.124 10.871 45.019 1.00 31.24 47 SER B O 1
ATOM 1449 N N . VAL B 1 48 ? -18.134 11.324 42.809 1.00 28.19 48 VAL B N 1
ATOM 1450 C CA . VAL B 1 48 ? -19.495 10.821 42.598 1.00 26.19 48 VAL B CA 1
ATOM 1451 C C . VAL B 1 48 ? -19.571 9.660 41.586 1.00 24.15 48 VAL B C 1
ATOM 1452 O O . VAL B 1 48 ? -20.666 9.179 41.281 1.00 23.31 48 VAL B O 1
ATOM 1456 N N . LEU B 1 49 ? -18.420 9.204 41.075 1.00 21.45 49 LEU B N 1
ATOM 1457 C CA . LEU B 1 49 ? -18.392 8.067 40.149 1.00 20.52 49 LEU B CA 1
ATOM 1458 C C . LEU B 1 49 ? -17.885 6.843 40.877 1.00 19.52 49 LEU B C 1
ATOM 1459 O O . LEU B 1 49 ? -16.816 6.915 41.450 1.00 19.15 49 LEU B O 1
ATOM 1464 N N . PRO B 1 50 ? -18.634 5.727 40.825 1.00 19.52 50 PRO B N 1
ATOM 1465 C CA . PRO B 1 50 ? -18.140 4.446 41.358 1.00 19.70 50 PRO B CA 1
ATOM 1466 C C . PRO B 1 50 ? -16.815 3.999 40.733 1.00 18.95 50 PRO B C 1
ATOM 1467 O O . PRO B 1 50 ? -16.515 4.289 39.577 1.00 17.50 50 PRO B O 1
ATOM 1471 N N . PHE B 1 51 ? -16.025 3.279 41.517 1.00 19.02 51 PHE B N 1
ATOM 1472 C CA . PHE B 1 51 ? -14.813 2.644 41.033 1.00 19.02 51 PHE B CA 1
ATOM 1473 C C . PHE B 1 51 ? -14.964 2.012 39.649 1.00 18.69 51 PHE B C 1
ATOM 1474 O O . PHE B 1 51 ? -14.151 2.250 38.778 1.00 17.98 51 PHE B O 1
ATOM 1482 N N . ALA B 1 52 ? -15.976 1.165 39.468 1.00 18.01 52 ALA B N 1
ATOM 1483 C CA . ALA B 1 52 ? -16.147 0.458 38.204 1.00 17.76 52 ALA B CA 1
ATOM 1484 C C . ALA B 1 52 ? -16.277 1.423 37.025 1.00 16.85 52 ALA B C 1
ATOM 1485 O O . ALA B 1 52 ? -15.750 1.170 35.959 1.00 18.12 52 ALA B O 1
ATOM 1487 N N . ILE B 1 53 ? -16.956 2.542 37.239 1.00 16.48 53 ILE B N 1
ATOM 1488 C CA . ILE B 1 53 ? -17.133 3.564 36.189 1.00 16.08 53 ILE B CA 1
ATOM 1489 C C . ILE B 1 53 ? -15.804 4.279 35.891 1.00 15.00 53 ILE B C 1
ATOM 1490 O O . ILE B 1 53 ? -15.411 4.45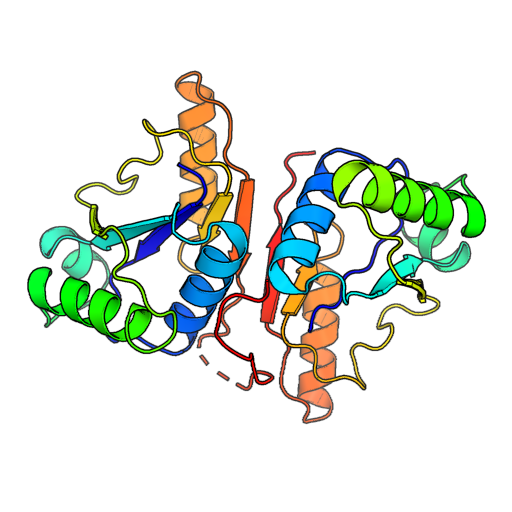6 34.742 1.00 15.37 53 ILE B O 1
ATOM 1495 N N . ARG B 1 54 ? -15.101 4.701 36.927 1.00 15.16 54 ARG B N 1
ATOM 1496 C CA . ARG B 1 54 ? -13.810 5.348 36.706 1.00 15.32 54 ARG B CA 1
ATOM 1497 C C . ARG B 1 54 ? -12.816 4.406 36.031 1.00 15.29 54 ARG B C 1
ATOM 1498 O O . ARG B 1 54 ? -12.091 4.789 35.104 1.00 15.67 54 ARG B O 1
ATOM 1506 N N . ALA B 1 55 ? -12.768 3.167 36.492 1.00 15.82 55 ALA B N 1
ATOM 1507 C CA . ALA B 1 55 ? -11.852 2.178 35.916 1.00 15.47 55 ALA B CA 1
ATOM 1508 C C . ALA B 1 55 ? -12.171 1.945 34.439 1.00 15.63 55 ALA B C 1
ATOM 1509 O O . ALA B 1 55 ? -11.271 1.893 33.610 1.00 16.43 55 ALA B O 1
ATOM 1511 N N . GLU B 1 56 ? -13.457 1.790 34.110 1.00 15.74 56 GLU B N 1
ATOM 1512 C CA . GLU B 1 56 ? -13.840 1.602 32.711 1.00 16.32 56 GLU B CA 1
ATOM 1513 C C . GLU B 1 56 ? -13.558 2.838 31.849 1.00 15.83 56 GLU B C 1
ATOM 1514 O O . GLU B 1 56 ? -13.182 2.712 30.683 1.00 15.31 56 GLU B O 1
ATOM 1520 N N . ASN B 1 57 ? -13.699 4.041 32.412 1.00 14.57 57 ASN B N 1
ATOM 1521 C CA . ASN B 1 57 ? -13.391 5.264 31.664 1.00 14.87 57 ASN B CA 1
ATOM 1522 C C . ASN B 1 57 ? -11.914 5.285 31.294 1.00 13.84 57 ASN B C 1
ATOM 1523 O O . ASN B 1 57 ? -11.542 5.609 30.164 1.00 14.53 57 ASN B O 1
ATOM 1528 N N . VAL B 1 58 ? -11.060 4.884 32.248 1.00 13.66 58 VAL B N 1
ATOM 1529 C CA . VAL B 1 58 ? -9.621 4.825 31.998 1.00 14.21 58 VAL B CA 1
ATOM 1530 C C . VAL B 1 58 ? -9.313 3.730 30.957 1.00 14.74 58 VAL B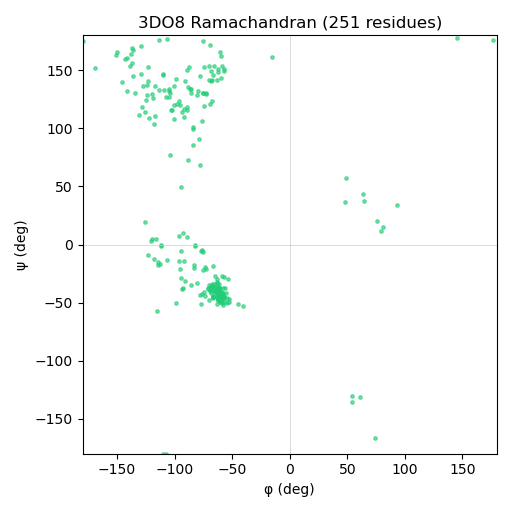 C 1
ATOM 1531 O O . VAL B 1 58 ? -8.568 3.934 30.005 1.00 13.87 58 VAL B O 1
ATOM 1535 N N . LYS B 1 59 ? -9.919 2.566 31.127 1.00 15.13 59 LYS B N 1
ATOM 1536 C CA . LYS B 1 59 ? -9.686 1.418 30.211 1.00 15.26 59 LYS B CA 1
ATOM 1537 C C . LYS B 1 59 ? -10.073 1.757 28.774 1.00 13.92 59 LYS B C 1
ATOM 1538 O O . LYS B 1 59 ? -9.295 1.525 27.845 1.00 14.54 59 LYS B O 1
ATOM 1544 N N . ARG B 1 60 ? -11.253 2.345 28.575 1.00 14.1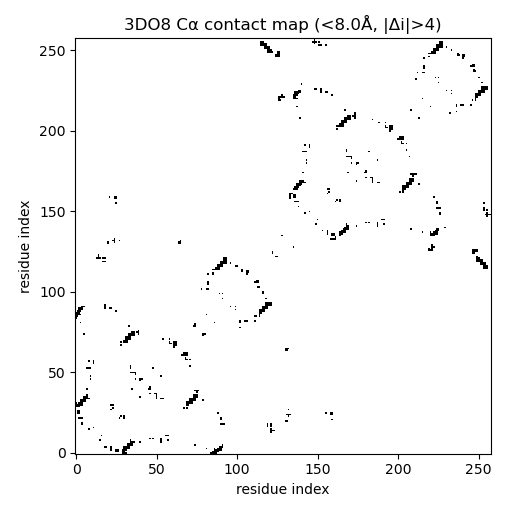3 60 ARG B N 1
ATOM 1545 C CA . ARG B 1 60 ? -11.680 2.673 27.219 1.00 14.82 60 ARG B CA 1
ATOM 1546 C C . ARG B 1 60 ? -10.852 3.773 26.597 1.00 14.03 60 ARG B C 1
ATOM 1547 O O . ARG B 1 60 ? -10.584 3.749 25.410 1.00 14.40 60 ARG B O 1
ATOM 1555 N N . TYR B 1 61 ? -10.427 4.741 27.401 1.00 12.98 61 TYR B N 1
ATOM 1556 C CA . TYR B 1 61 ? -9.584 5.794 26.899 1.00 13.48 61 TYR B CA 1
ATOM 1557 C C . TYR B 1 61 ? -8.254 5.219 26.376 1.00 13.19 61 TYR B C 1
ATOM 1558 O O . TYR B 1 61 ? -7.795 5.565 25.270 1.00 13.68 61 TYR B O 1
ATOM 1567 N N . VAL B 1 62 ? -7.640 4.345 27.171 1.00 12.72 62 VAL B N 1
ATOM 1568 C CA . VAL B 1 62 ? -6.357 3.766 26.794 1.00 13.33 62 VAL B CA 1
ATOM 1569 C C . VAL B 1 62 ? -6.506 2.892 25.547 1.00 14.10 62 VAL B C 1
ATOM 1570 O O . VAL B 1 62 ? -5.685 2.930 24.629 1.00 14.07 62 VAL B O 1
ATOM 1574 N N . MET B 1 63 ? -7.601 2.158 25.474 1.00 14.74 63 MET B N 1
ATOM 1575 C CA . MET B 1 63 ? -7.859 1.379 24.261 1.00 15.27 63 MET B CA 1
ATOM 1576 C C . MET B 1 63 ? -8.021 2.282 23.030 1.00 15.94 63 MET B C 1
ATOM 1577 O O . MET B 1 63 ? -7.390 2.036 22.010 1.00 15.90 63 MET B O 1
ATOM 1582 N N . ARG B 1 64 ? -8.828 3.348 23.118 1.00 16.17 64 ARG B N 1
ATOM 1583 C CA . ARG B 1 64 ? -8.980 4.266 21.977 1.00 16.99 64 ARG B CA 1
ATOM 1584 C C . ARG B 1 64 ? -7.643 4.853 21.543 1.00 18.04 64 ARG B C 1
ATOM 1585 O O . ARG B 1 64 ? -7.333 4.899 20.361 1.00 19.40 64 ARG B O 1
ATOM 1593 N N . LYS B 1 65 ? -6.849 5.311 22.509 1.00 17.90 65 LYS B N 1
ATOM 1594 C CA . LYS B 1 65 ? -5.666 6.080 22.175 1.00 18.81 65 LYS B CA 1
ATOM 1595 C C . LYS B 1 65 ? -4.439 5.237 21.868 1.00 18.37 65 LYS B C 1
ATOM 1596 O O . LYS B 1 65 ? -3.623 5.635 21.028 1.00 20.79 65 LYS B O 1
ATOM 1602 N N . TYR B 1 66 ? -4.296 4.104 22.556 1.00 17.46 66 TYR B N 1
ATOM 1603 C CA . TYR B 1 66 ? -3.081 3.292 22.462 1.00 17.88 66 TYR B CA 1
ATOM 1604 C C . TYR B 1 66 ? -3.285 1.875 21.900 1.00 18.92 66 TYR B C 1
ATOM 1605 O O . TYR B 1 66 ? -2.305 1.173 21.643 1.00 20.05 66 TYR B O 1
ATOM 1614 N N . GLY B 1 67 ? -4.536 1.445 21.801 1.00 19.19 67 GLY B N 1
ATOM 1615 C CA . GLY B 1 67 ? -4.848 0.169 21.196 1.00 19.54 67 GLY B CA 1
ATOM 1616 C C . GLY B 1 67 ? -4.687 -1.052 22.076 1.00 19.67 67 GLY B C 1
ATOM 1617 O O . GLY B 1 67 ? -4.630 -2.174 21.565 1.00 20.93 67 GLY B O 1
ATOM 1618 N N . PHE B 1 68 ? -4.585 -0.855 23.384 1.00 19.27 68 PHE B N 1
ATOM 1619 C CA . PHE B 1 68 ? -4.640 -1.967 24.320 1.00 19.30 68 PHE B CA 1
ATOM 1620 C C . PHE B 1 68 ? -5.491 -1.655 25.533 1.00 20.06 68 PHE B C 1
ATOM 1621 O O . PHE B 1 68 ? -5.675 -0.485 25.900 1.00 18.90 68 PHE B O 1
ATOM 1629 N N . GLU B 1 69 ? -5.998 -2.715 26.155 1.00 20.89 69 GLU B N 1
ATOM 1630 C CA . GLU B 1 69 ? -6.752 -2.624 27.391 1.00 21.77 69 GLU B CA 1
ATOM 1631 C C . GLU B 1 69 ? -5.781 -2.776 28.543 1.00 21.89 69 GLU B C 1
ATOM 1632 O O . GLU B 1 69 ? -5.231 -3.851 28.737 1.00 21.47 69 GLU B O 1
ATOM 1638 N N . PRO B 1 70 ? -5.525 -1.695 29.301 1.00 21.63 70 PRO B N 1
ATOM 1639 C CA . PRO B 1 70 ? -4.604 -1.796 30.428 1.00 22.31 70 PRO B CA 1
ATOM 1640 C C . PRO B 1 70 ? -5.173 -2.616 31.556 1.00 24.29 70 PRO B C 1
ATOM 1641 O O . PRO B 1 70 ? -6.389 -2.701 31.708 1.00 24.24 70 PRO B O 1
ATOM 1645 N N . GLU B 1 71 ? -4.282 -3.212 32.338 1.00 26.48 71 GLU B N 1
ATOM 1646 C CA . GLU B 1 71 ? -4.670 -3.840 33.582 1.00 27.72 71 GLU B CA 1
ATOM 1647 C C . GLU B 1 71 ? -4.931 -2.763 34.630 1.00 27.02 71 GLU B C 1
ATOM 1648 O O . GLU B 1 71 ? -4.110 -1.868 34.843 1.00 26.56 71 GLU B O 1
ATOM 1654 N N . ILE B 1 72 ? -6.078 -2.886 35.282 1.00 26.65 72 ILE B N 1
ATOM 1655 C CA . ILE B 1 72 ? -6.490 -1.983 36.344 1.00 27.00 72 ILE B CA 1
ATOM 1656 C C . ILE B 1 72 ? -6.532 -2.740 37.654 1.00 26.87 72 ILE B C 1
ATOM 1657 O O . ILE B 1 72 ? -7.092 -3.836 37.708 1.00 26.68 72 ILE B O 1
ATOM 1662 N N . VAL B 1 73 ? -5.961 -2.154 38.698 1.00 26.70 73 VAL B N 1
ATOM 1663 C CA . VAL B 1 73 ? -6.103 -2.698 40.049 1.00 26.79 73 VAL B CA 1
ATOM 1664 C C . VAL B 1 73 ? -6.696 -1.668 40.992 1.00 26.31 73 VAL B C 1
ATOM 1665 O O . VAL B 1 73 ? -6.385 -0.485 40.912 1.00 24.69 73 VAL B O 1
ATOM 1669 N N . LYS B 1 74 ? -7.572 -2.115 41.888 1.00 25.79 74 LYS B N 1
ATOM 1670 C CA . LYS B 1 74 ? -8.122 -1.230 42.888 1.00 26.84 74 LYS B CA 1
ATOM 1671 C C . LYS B 1 74 ? -7.079 -0.901 43.946 1.00 27.20 74 LYS B C 1
ATOM 1672 O O . LYS B 1 74 ? -6.403 -1.803 44.467 1.00 26.62 74 LYS B O 1
ATOM 1678 N N . ILE B 1 75 ? -6.924 0.390 44.230 1.00 27.89 75 ILE B N 1
ATOM 1679 C CA . ILE B 1 75 ? -6.066 0.876 45.314 1.00 29.01 75 ILE B CA 1
ATOM 1680 C C . ILE B 1 75 ? -6.947 1.037 46.538 1.00 29.91 75 ILE B C 1
ATOM 1681 O O . ILE B 1 75 ? -7.835 1.881 46.555 1.00 28.29 75 ILE B O 1
ATOM 1686 N N . THR B 1 76 ? -6.698 0.234 47.562 1.00 31.15 76 THR B N 1
ATOM 1687 C CA . THR B 1 76 ? -7.515 0.277 48.766 1.00 32.58 76 THR B CA 1
ATOM 1688 C C . THR B 1 76 ? -6.785 0.943 49.937 1.00 34.08 76 THR B C 1
ATOM 1689 O O . THR B 1 76 ? -7.408 1.291 50.937 1.00 34.38 76 THR B O 1
ATOM 1693 N N . ASN B 1 77 ? -5.473 1.139 49.809 1.00 34.92 77 ASN B N 1
ATOM 1694 C CA . ASN B 1 77 ? -4.716 1.913 50.793 1.00 36.01 77 ASN B CA 1
ATOM 1695 C C . ASN B 1 77 ? -3.717 2.858 50.122 1.00 36.85 77 ASN B C 1
ATOM 1696 O O . ASN B 1 77 ? -3.488 2.772 48.910 1.00 36.19 77 ASN B O 1
ATOM 1701 N N . PRO B 1 78 ? -3.125 3.774 50.901 1.00 37.80 78 PRO B N 1
ATOM 1702 C CA . PRO B 1 78 ? -2.358 4.839 50.256 1.00 38.06 78 PRO B CA 1
ATOM 1703 C C . PRO B 1 78 ? -1.099 4.375 49.528 1.00 38.41 78 PRO B C 1
ATOM 1704 O O . PRO B 1 78 ? -0.605 5.106 48.681 1.00 39.13 78 PRO B O 1
ATOM 1708 N N . TYR B 1 79 ? -0.601 3.183 49.842 1.00 38.45 79 TYR B N 1
ATOM 1709 C CA . TYR B 1 79 ? 0.669 2.709 49.321 1.00 38.73 79 TYR B CA 1
ATOM 1710 C C . TYR B 1 79 ? 0.525 1.844 48.081 1.00 38.59 79 TYR B C 1
ATOM 1711 O O . TYR B 1 79 ? 1.478 1.701 47.313 1.00 38.59 79 TYR B O 1
ATOM 1720 N N . GLY B 1 80 ? -0.655 1.267 47.876 1.00 38.08 80 GLY B N 1
ATOM 1721 C CA . GLY B 1 80 ? -0.831 0.261 46.832 1.00 38.10 80 GLY B CA 1
ATOM 1722 C C . GLY B 1 80 ? 0.180 -0.870 46.968 1.00 37.92 80 GLY B C 1
ATOM 1723 O O . GLY B 1 80 ? 0.438 -1.349 48.082 1.00 37.35 80 GLY B O 1
ATOM 1724 N N . LYS B 1 81 ? 0.773 -1.273 45.836 1.00 37.49 81 LYS B N 1
ATOM 1725 C CA . LYS B 1 81 ? 1.810 -2.327 45.788 1.00 37.71 81 LYS B CA 1
ATOM 1726 C C . LYS B 1 81 ? 3.243 -1.777 45.972 1.00 36.64 81 LYS B C 1
ATOM 1727 O O . LYS B 1 81 ? 4.227 -2.522 45.871 1.00 36.77 81 LYS B O 1
ATOM 1733 N N . THR B 1 82 ? 3.351 -0.484 46.276 1.00 35.49 82 THR B N 1
ATOM 1734 C CA . THR B 1 82 ? 4.622 0.222 46.194 1.00 34.37 82 THR B CA 1
ATOM 1735 C C . THR B 1 82 ? 5.627 -0.062 47.323 1.00 33.49 82 THR B C 1
ATOM 1736 O O . THR B 1 82 ? 6.746 0.409 47.243 1.00 31.92 82 THR B O 1
ATOM 1740 N N . LEU B 1 83 ? 5.259 -0.816 48.359 1.00 32.71 83 LEU B N 1
ATOM 1741 C CA . LEU B 1 83 ? 6.248 -1.176 49.400 1.00 33.21 83 LEU B CA 1
ATOM 1742 C C . LEU B 1 83 ? 6.865 -2.542 49.148 1.00 33.27 83 LEU B C 1
ATOM 1743 O O . LEU B 1 83 ? 7.888 -2.886 49.750 1.00 34.03 83 LEU B O 1
ATOM 1748 N N . ASP B 1 84 ? 6.243 -3.296 48.250 1.00 33.36 84 ASP B N 1
ATOM 1749 C CA . ASP B 1 84 ? 6.551 -4.701 48.019 1.00 33.40 84 ASP B CA 1
ATOM 1750 C C . ASP B 1 84 ? 7.130 -4.994 46.637 1.00 32.46 84 ASP B C 1
ATOM 1751 O O . ASP B 1 84 ? 7.703 -6.065 46.425 1.00 33.37 84 ASP B O 1
ATOM 1756 N N . VAL B 1 85 ? 6.962 -4.071 45.695 1.00 30.48 85 VAL B N 1
ATOM 1757 C CA . VAL B 1 85 ? 7.442 -4.269 44.336 1.00 28.67 85 VAL B CA 1
ATOM 1758 C C . VAL B 1 85 ? 8.493 -3.210 44.078 1.00 26.95 85 VAL B C 1
ATOM 1759 O O . VAL B 1 85 ? 8.321 -2.039 44.448 1.00 26.33 85 VAL B O 1
ATOM 1763 N N . ASP B 1 86 ? 9.588 -3.630 43.463 1.00 24.84 86 ASP B N 1
ATOM 1764 C CA . ASP B 1 86 ? 10.668 -2.711 43.151 1.00 23.71 86 ASP B CA 1
ATOM 1765 C C . ASP B 1 86 ? 10.425 -2.081 41.780 1.00 22.00 86 ASP B C 1
ATOM 1766 O O . ASP B 1 86 ? 11.114 -2.387 40.805 1.00 21.74 86 ASP B O 1
ATOM 1771 N N . PHE B 1 87 ? 9.455 -1.186 41.719 1.00 19.81 87 PHE B N 1
ATOM 1772 C CA . PHE B 1 87 ? 9.161 -0.487 40.474 1.00 19.35 87 PHE B CA 1
ATOM 1773 C C . PHE B 1 87 ? 10.343 0.354 40.000 1.00 18.22 87 PHE B C 1
ATOM 1774 O O . PHE B 1 87 ? 11.088 0.881 40.845 1.00 18.36 87 PHE B O 1
ATOM 1782 N N . GLU B 1 88 ? 10.485 0.504 38.668 1.00 17.08 88 GLU B N 1
ATOM 1783 C CA . GLU B 1 88 ? 11.522 1.366 38.100 1.00 17.93 88 GLU B CA 1
ATOM 1784 C C . GLU B 1 88 ? 11.146 2.838 38.213 1.00 16.17 88 GLU B C 1
ATOM 1785 O O . GLU B 1 88 ? 11.978 3.662 38.526 1.00 17.05 88 GLU B O 1
ATOM 1791 N N . TYR B 1 89 ? 9.882 3.144 37.929 1.00 14.65 89 TYR B N 1
ATOM 1792 C CA . TYR B 1 89 ? 9.389 4.507 37.984 1.00 14.25 89 TYR B CA 1
ATOM 1793 C C . TYR B 1 89 ? 8.028 4.575 38.667 1.00 13.80 89 TYR B C 1
ATOM 1794 O O . TYR B 1 89 ? 7.208 3.672 38.514 1.00 13.85 89 TYR B O 1
ATOM 1803 N N . LEU B 1 90 ? 7.808 5.668 39.396 1.00 14.35 90 LEU B N 1
ATOM 1804 C CA . LEU B 1 90 ? 6.500 5.970 40.003 1.00 14.86 90 LEU B CA 1
ATOM 1805 C C . LEU B 1 90 ? 6.064 7.256 39.328 1.00 14.38 90 LEU B C 1
ATOM 1806 O O . LEU B 1 90 ? 6.684 8.303 39.535 1.00 14.33 90 LEU B O 1
ATOM 1811 N N . VAL B 1 91 ? 5.040 7.165 38.500 1.00 13.66 91 VAL B N 1
ATOM 1812 C CA . VAL B 1 91 ? 4.575 8.286 37.694 1.00 14.16 91 VAL B CA 1
ATOM 1813 C C . VAL B 1 91 ? 3.381 8.941 38.390 1.00 14.45 91 VAL B C 1
ATOM 1814 O O . VAL B 1 91 ? 2.371 8.300 38.650 1.00 14.69 91 VAL B O 1
ATOM 1818 N N . VAL B 1 92 ? 3.525 10.224 38.707 1.00 14.50 92 VAL B N 1
ATOM 1819 C CA . VAL B 1 92 ? 2.610 10.952 39.548 1.00 15.50 92 VAL B CA 1
ATOM 1820 C C . VAL B 1 92 ? 2.305 12.327 38.959 1.00 15.87 92 VAL B C 1
ATOM 1821 O O . VAL B 1 92 ? 2.996 12.808 38.070 1.00 15.15 92 VAL B O 1
ATOM 1825 N N . SER B 1 93 ? 1.272 12.949 39.520 1.00 16.92 93 SER B N 1
ATOM 1826 C CA . SER B 1 93 ? 0.827 14.296 39.151 1.00 17.78 93 SER B CA 1
ATOM 1827 C C . SER B 1 93 ? 1.071 15.203 40.360 1.00 18.03 93 SER B C 1
ATOM 1828 O O . SER B 1 93 ? 1.441 14.726 41.421 1.00 18.16 93 SER B O 1
ATOM 1831 N N . PRO B 1 94 ? 0.823 16.510 40.232 1.00 18.58 94 PRO B N 1
ATOM 1832 C CA . PRO B 1 94 ? 0.884 17.410 41.374 1.00 20.47 94 PRO B CA 1
ATOM 1833 C C . PRO B 1 94 ? 0.014 16.936 42.535 1.00 21.04 94 PRO B C 1
ATOM 1834 O O . PRO B 1 94 ? 0.354 17.156 43.716 1.00 23.54 94 PRO B O 1
ATOM 1838 N N . GLU B 1 95 ? -1.057 16.232 42.227 1.00 21.49 95 GLU B N 1
ATOM 1839 C CA . GLU B 1 95 ? -1.975 15.807 43.272 1.00 23.44 95 GLU B CA 1
ATOM 1840 C C . GLU B 1 95 ? -1.558 14.543 43.988 1.00 23.08 95 GLU B C 1
ATOM 1841 O O . GLU B 1 95 ? -2.003 14.292 45.091 1.00 23.58 95 GLU B O 1
ATOM 1847 N N . THR B 1 96 ? -0.693 13.750 43.373 1.00 21.59 96 THR B N 1
ATOM 1848 C CA . THR B 1 96 ? -0.224 12.496 43.982 1.00 21.46 96 THR B CA 1
ATOM 1849 C C . THR B 1 96 ? 1.271 12.541 44.364 1.00 20.23 96 THR B C 1
ATOM 1850 O O . THR B 1 96 ? 1.790 11.581 44.933 1.00 19.83 96 THR B O 1
ATOM 1854 N N . TYR B 1 97 ? 1.947 13.652 44.103 1.00 19.63 97 TYR B N 1
ATOM 1855 C CA . TYR B 1 97 ? 3.376 13.784 44.380 1.00 20.25 97 TYR B CA 1
ATOM 1856 C C . TYR B 1 97 ? 3.729 13.655 45.854 1.00 20.26 97 TYR B C 1
ATOM 1857 O O . TYR B 1 97 ? 4.677 12.943 46.203 1.00 19.61 97 TYR B O 1
ATOM 1866 N N . GLU B 1 98 ? 2.993 14.337 46.735 1.00 21.19 98 GLU B N 1
ATOM 1867 C CA . GLU B 1 98 ? 3.342 14.258 48.157 1.00 21.84 98 GLU B CA 1
ATOM 1868 C C . GLU B 1 98 ? 3.244 12.839 48.676 1.00 21.89 98 GLU B C 1
ATOM 1869 O O . GLU B 1 98 ? 4.099 12.398 49.457 1.00 22.65 98 GLU B O 1
ATOM 1875 N N . MET B 1 99 ? 2.256 12.088 48.218 1.00 21.44 99 MET B N 1
ATOM 1876 C CA . MET B 1 99 ? 2.177 10.683 48.607 1.00 21.80 99 MET B CA 1
ATOM 1877 C C . MET B 1 99 ? 3.322 9.835 48.054 1.00 21.10 99 MET B C 1
ATOM 1878 O O . MET B 1 99 ? 3.781 8.882 48.693 1.00 20.72 99 MET B O 1
ATOM 1883 N N . ALA B 1 100 ? 3.772 10.144 46.845 1.00 20.43 100 ALA B N 1
ATOM 1884 C CA . ALA B 1 100 ? 4.947 9.468 46.315 1.00 19.95 100 ALA B CA 1
ATOM 1885 C C . ALA B 1 100 ? 6.156 9.688 47.221 1.00 19.79 100 ALA B C 1
ATOM 1886 O O . ALA B 1 100 ? 6.903 8.747 47.498 1.00 18.86 100 ALA B O 1
ATOM 1888 N N . LEU B 1 101 ? 6.336 10.909 47.728 1.00 19.63 101 LEU B N 1
ATOM 1889 C CA . LEU B 1 101 ? 7.441 11.181 48.627 1.00 20.36 101 LEU B CA 1
ATOM 1890 C C . LEU B 1 101 ? 7.301 10.341 49.905 1.00 20.56 101 LEU B C 1
ATOM 1891 O O . LEU B 1 101 ? 8.288 9.809 50.402 1.00 20.24 101 LEU B O 1
ATOM 1896 N N . LYS B 1 102 ? 6.071 10.214 50.400 1.00 21.47 102 LYS B N 1
ATOM 1897 C CA . LYS B 1 102 ? 5.780 9.391 51.588 1.00 22.41 102 LYS B CA 1
ATOM 1898 C C . LYS B 1 102 ? 6.068 7.901 51.318 1.00 21.28 102 LYS B C 1
ATOM 1899 O O . LYS B 1 102 ? 6.594 7.190 52.178 1.00 19.85 102 LYS B O 1
ATOM 1905 N N . ILE B 1 103 ? 5.726 7.437 50.117 1.00 20.22 103 ILE B N 1
ATOM 1906 C CA . ILE B 1 103 ? 6.018 6.063 49.732 1.00 19.70 103 ILE B CA 1
ATOM 1907 C C . ILE B 1 103 ? 7.526 5.808 49.789 1.00 18.65 103 ILE B C 1
ATOM 1908 O O . ILE B 1 103 ? 7.960 4.839 50.416 1.00 18.49 103 ILE B O 1
ATOM 1913 N N . ASN B 1 104 ? 8.325 6.685 49.187 1.00 17.42 104 ASN B N 1
ATOM 1914 C CA . ASN B 1 104 ? 9.773 6.525 49.218 1.00 17.95 104 ASN B CA 1
ATOM 1915 C C . ASN B 1 104 ? 10.355 6.636 50.620 1.00 17.95 104 ASN B C 1
ATOM 1916 O O . ASN B 1 104 ? 11.264 5.892 50.969 1.00 17.82 104 ASN B O 1
ATOM 1921 N N . GLN B 1 105 ? 9.840 7.573 51.413 1.00 19.11 105 GLN B N 1
ATOM 1922 C CA . GLN B 1 105 ? 10.297 7.675 52.815 1.00 19.76 105 GLN B CA 1
ATOM 1923 C C . GLN B 1 105 ? 10.052 6.347 53.540 1.00 19.12 105 GLN B C 1
ATOM 1924 O O . GLN B 1 105 ? 10.934 5.854 54.231 1.00 19.42 105 GLN B O 1
ATOM 1930 N N . LYS B 1 106 ? 8.885 5.752 53.340 1.00 19.22 106 LYS B N 1
ATOM 1931 C CA . LYS B 1 106 ? 8.551 4.477 53.961 1.00 19.12 106 LYS B CA 1
ATOM 1932 C C . LYS B 1 106 ? 9.407 3.337 53.434 1.00 18.92 106 LYS B C 1
ATOM 1933 O O . LYS B 1 106 ? 9.903 2.550 54.201 1.00 17.98 106 LYS B O 1
ATOM 1939 N N . ARG B 1 107 ? 9.594 3.257 52.120 1.00 17.94 107 ARG B N 1
ATOM 1940 C CA . ARG B 1 107 ? 10.525 2.270 51.544 1.00 17.38 107 ARG B CA 1
ATOM 1941 C C . ARG B 1 107 ? 11.912 2.350 52.181 1.00 17.51 107 ARG B C 1
ATOM 1942 O O . ARG B 1 107 ? 12.481 1.333 52.558 1.00 16.26 107 ARG B O 1
ATOM 1950 N N . GLU B 1 108 ? 12.453 3.552 52.319 1.00 18.63 108 GLU B N 1
ATOM 1951 C CA . GLU B 1 108 ? 13.793 3.703 52.848 1.00 19.70 108 GLU B CA 1
ATOM 1952 C C . GLU B 1 108 ? 13.820 3.268 54.307 1.00 19.12 108 GLU B C 1
ATOM 1953 O O . GLU B 1 108 ? 14.771 2.630 54.713 1.00 16.47 108 GLU B O 1
ATOM 1959 N N . GLU B 1 109 ? 12.762 3.581 55.040 1.00 18.70 109 GLU B N 1
ATOM 1960 C CA . GLU B 1 109 ? 12.664 3.180 56.454 1.00 20.22 109 GLU B CA 1
ATOM 1961 C C . GLU B 1 109 ? 12.650 1.654 56.589 1.00 19.50 109 GLU B C 1
ATOM 1962 O O . GLU B 1 109 ? 13.134 1.113 57.586 1.00 19.19 109 GLU B O 1
ATOM 1968 N N . LEU B 1 110 ? 12.127 0.969 55.570 1.00 19.30 110 LEU B N 1
ATOM 1969 C CA . LEU B 1 110 ? 12.109 -0.496 55.498 1.00 19.23 110 LEU B CA 1
ATOM 1970 C C . LEU B 1 110 ? 13.304 -1.136 54.753 1.00 18.65 110 LEU B C 1
ATOM 1971 O O . LEU B 1 110 ? 13.324 -2.343 54.501 1.00 18.83 110 LEU B O 1
ATOM 1976 N N . GLY B 1 111 ? 14.315 -0.345 54.424 1.00 17.06 111 GLY B N 1
ATOM 1977 C CA . GLY B 1 111 ? 15.552 -0.863 53.847 1.00 16.83 111 GLY B CA 1
ATOM 1978 C C . GLY B 1 111 ? 15.417 -1.157 52.369 1.00 16.81 111 GLY B C 1
ATOM 1979 O O . GLY B 1 111 ? 16.321 -1.728 51.764 1.00 15.32 111 GLY B O 1
ATOM 1980 N N . LYS B 1 112 ? 14.314 -0.686 51.775 1.00 17.15 112 LYS B N 1
ATOM 1981 C CA . LYS B 1 112 ? 14.049 -0.879 50.335 1.00 17.85 112 LYS B CA 1
ATOM 1982 C C . LYS B 1 112 ? 14.648 0.279 49.535 1.00 17.83 112 LYS B C 1
ATOM 1983 O O . LYS B 1 112 ? 14.752 1.378 50.029 1.00 17.40 112 LYS B O 1
ATOM 1989 N N . ARG B 1 113 ? 15.054 0.022 48.301 1.00 17.96 113 ARG B N 1
ATOM 1990 C CA . ARG B 1 113 ? 15.548 1.095 47.439 1.00 19.57 113 ARG B CA 1
ATOM 1991 C C . ARG B 1 113 ? 14.388 1.999 47.092 1.00 17.81 113 ARG B C 1
ATOM 1992 O O . ARG B 1 113 ? 13.308 1.534 46.856 1.00 16.82 113 ARG B O 1
ATOM 2000 N N . LYS B 1 114 ? 14.633 3.297 47.062 1.00 17.27 114 LYS B N 1
ATOM 2001 C CA . LYS B 1 114 ? 13.603 4.251 46.614 1.00 17.46 114 LYS B CA 1
ATOM 2002 C C . LYS B 1 114 ? 13.345 4.081 45.105 1.00 16.19 114 LYS B C 1
ATOM 2003 O O . LYS B 1 114 ? 14.253 3.697 44.364 1.00 16.10 114 LYS B O 1
ATOM 2009 N N . ILE B 1 115 ? 12.115 4.363 44.693 1.00 14.80 115 ILE B N 1
ATOM 2010 C CA . ILE B 1 115 ? 11.701 4.334 43.291 1.00 14.89 115 ILE B CA 1
ATOM 2011 C C . ILE B 1 115 ? 11.914 5.715 42.714 1.00 14.70 115 ILE B C 1
ATOM 2012 O O . ILE B 1 115 ? 11.644 6.707 43.366 1.00 15.54 115 ILE B O 1
ATOM 2017 N N . THR B 1 116 ? 12.384 5.811 41.481 1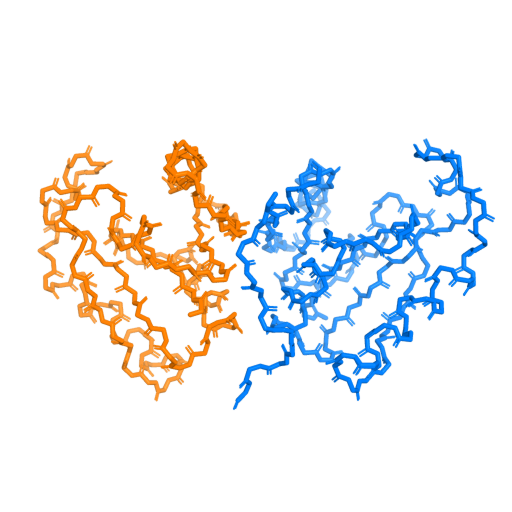.00 13.23 116 THR B N 1
ATOM 2018 C CA . THR B 1 116 ? 12.493 7.136 40.863 1.00 12.67 116 THR B CA 1
ATOM 2019 C C . THR B 1 116 ? 11.100 7.681 40.590 1.00 12.12 116 THR B C 1
ATOM 2020 O O . THR B 1 116 ? 10.311 7.059 39.877 1.00 13.17 116 THR B O 1
ATOM 2024 N N . ILE B 1 117 ? 10.799 8.828 41.168 1.00 11.86 117 ILE B N 1
ATOM 2025 C CA . ILE B 1 117 ? 9.518 9.515 40.959 1.00 12.12 117 ILE B CA 1
ATOM 2026 C C . ILE B 1 117 ? 9.586 10.416 39.726 1.00 12.38 117 ILE B C 1
ATOM 2027 O O . ILE B 1 117 ? 10.564 11.150 39.528 1.00 13.07 117 ILE B O 1
ATOM 2032 N N . VAL B 1 118 ? 8.551 10.316 38.902 1.00 11.70 118 VAL B N 1
ATOM 2033 C CA . VAL B 1 118 ? 8.439 11.099 37.656 1.00 12.31 118 VAL B CA 1
ATOM 2034 C C . VAL B 1 118 ? 7.142 11.866 37.784 1.00 12.22 118 VAL B C 1
ATOM 2035 O O . VAL B 1 118 ? 6.049 11.286 37.756 1.00 12.36 118 VAL B O 1
ATOM 2039 N N . LYS B 1 119 ? 7.260 13.172 37.970 1.00 13.14 119 LYS B N 1
ATOM 2040 C CA . LYS B 1 119 ? 6.112 14.038 38.207 1.00 14.03 119 LYS B CA 1
ATOM 2041 C C . LYS B 1 119 ? 5.764 14.745 36.912 1.00 14.09 119 LYS B C 1
ATOM 2042 O O . LYS B 1 119 ? 6.601 15.464 36.315 1.00 13.75 119 LYS B O 1
ATOM 2048 N N . VAL B 1 120 ? 4.533 14.502 36.464 1.00 14.01 120 VAL B N 1
ATOM 2049 C CA . VAL B 1 120 ? 4.047 15.093 35.212 1.00 14.32 120 VAL B CA 1
ATOM 2050 C C . VAL B 1 120 ? 3.184 16.287 35.613 1.00 15.91 120 VAL B C 1
ATOM 2051 O O . VAL B 1 120 ? 2.083 16.100 36.131 1.00 15.24 120 VAL B O 1
ATOM 2055 N N . ASP B 1 121 ? 3.702 17.491 35.382 1.00 15.97 121 ASP B N 1
ATOM 2056 C CA . ASP B 1 121 ? 3.033 18.730 35.825 1.00 18.85 121 ASP B CA 1
ATOM 2057 C C . ASP B 1 121 ? 1.855 19.035 34.943 1.00 22.70 121 ASP B C 1
ATOM 2058 O O . ASP B 1 121 ? 1.974 19.083 33.737 1.00 23.88 121 ASP B O 1
ATOM 2063 N N . TRP B 1 122 ? 0.699 19.301 35.504 1.00 28.29 122 TRP B N 1
ATOM 2064 C CA . TRP B 1 122 ? -0.471 19.274 34.635 1.00 32.74 122 TRP B CA 1
ATOM 2065 C C . TRP B 1 122 ? -1.330 20.497 34.611 1.00 36.20 122 TRP B C 1
ATOM 2066 O O . TRP B 1 122 ? -2.499 20.421 34.181 1.00 39.15 122 TRP B O 1
ATOM 2077 N N . MET B 1 123 ? -0.779 21.627 35.046 1.00 38.96 123 MET B N 1
ATOM 2078 C CA . MET B 1 123 ? -1.248 22.923 34.561 1.00 40.31 123 MET B CA 1
ATOM 2079 C C . MET B 1 123 ? -2.797 23.035 34.617 1.00 41.00 123 MET B C 1
ATOM 2080 O O . MET B 1 123 ? -3.407 23.634 33.735 1.00 41.32 123 MET B O 1
ATOM 2085 N N . MET B 1 124 ? -3.413 22.457 35.662 1.00 41.64 124 MET B N 1
ATOM 2086 C CA . MET B 1 124 ? -4.885 22.271 35.700 1.00 41.44 124 MET B CA 1
ATOM 2087 C C . MET B 1 124 ? -5.560 23.394 36.470 1.00 42.09 124 MET B C 1
ATOM 2088 O O . MET B 1 124 ? -6.714 23.743 36.177 1.00 43.59 124 MET B O 1
#

Solvent-accessible surface area: 12797 Å² total; per-residue (Å²): 70,57,0,5,5,26,16,18,2,31,94,34,44,85,0,16,60,3,5,0,0,0,0,1,19,4,8,18,169,68,0,4,0,4,0,10,14,52,194,43,0,140,93,180,70,214,24,94,54,71,42,62,84,0,7,59,51,0,45,135,8,0,92,160,107,19,59,8,106,3,89,37,32,111,23,88,60,88,41,24,75,14,42,111,39,46,7,67,0,10,1,8,1,58,133,52,35,142,52,0,69,88,10,8,98,62,0,116,124,113,69,61,157,71,1,10,3,0,22,0,15,18,63,131,102,30,3,185,16,139,54,15,81,62,171,88,6,10,8,20,9,23,1,32,95,38,48,98,0,13,60,30,4,0,7,0,0,13,40,0,2,9,154,95,6,37,0,10,0,10,12,53,189,28,0,145,90,102,86,232,15,126,57,71,43,62,82,0,9,66,43,0,57,124,17,0,68,173,112,38,47,20,109,7,103,39,54,100,28,89,68,61,66,37,103,11,45,117,61,62,23,12,0,9,0,6,2,54,113,32,29,106,34,1,67,100,10,8,105,73,0,100,111,96,72,78,95,54,0,0,3,0,24,1,13,17,103,131

Radius of gyration: 18.77 Å; Cα contacts (8 Å, |Δi|>4): 459; chains: 2; bounding box: 57×41×38 Å

Secondary structure (DSSP, 8-state):
--EEEEE--SS--HHHHHHHHHHHHHHTT-EEEEEE-HHHHHHHS---S-HHHHHHHHHHHHHHHHSS--EEEEE-STTTTTTTS--SEEEE-TTTHHHHHHHHHHHHHHT-PPPEEEEEE----------S---/-EEEEE--SS--HHHHHHHHHHHHHHGGG-EEEEE-HHHHHHHS---S-HHHHHHHHHHHHHHHHSS--EEEEE-STTTTTTTS--SEEEE-TTTHHHHHHHHHHHHHTTPPPPEEEEE----

B-factor: mean 23.53, std 11.97, range [8.33, 119.97]

Nearest PDB structures (foldseek):
  3do8-assembly1_A  TM=1.007E+00  e=4.193E-30  Archaeoglobus fulgidus
  3do8-assembly1_B  TM=9.846E-01  e=5.009E-22  Archaeoglobus fulgidus
  3glv-assembly1_B  TM=7.985E-01  e=6.066E-05  Thermoplasma volcanium GSS1
  5xf2-assembly1_A  TM=6.955E-01  e=5.148E-04  Burkholderia pseudomallei K96243
  5h4v-assembly3_C  TM=7.758E-01  e=1.397E+00  Xanthomonas oryzae pv. oryzae KACC 10331

Foldseek 3Di:
DAEEEEDQPVPVDQLVVVLVQVRCQRQPLNYEYEHEAPVVVVVVDVDDDHSVRSLVNVQVVCCVQENHGHHYDYAHDLCRCLLPDDYQEYEEEPVCVVVLVVSQVVNVVVVHHRHHYHYDDSPCPDDDDRGYHDD/DEEAEDQPVPVDVLVVQLVVVRCVVQNLPDEYEHEAPVVVVVQDVDDDHSVRSLVVVQVVCCVPPNHGHHYDYDHDLQRCLLPDQDQEYGEEPSNVVSLVVSQVVNVVVVHHRHHYHYRYRPD

Sequence (258 aa):
MKVALGGTFEPLHEGHKKLIDVAIKLGGRDITIGVTSDRMARARIRSVLPFAIRAENVKRYVMRRKYGFEPEIVKITNPYGKTLDVDFEYLVVSPETYEMALKINQKREELGKRKITIVKVDWMMSSTRIKRGEIDKVALGGTFEPLHEGHKKLIDVAIKLGGRDITIGVTSDRMARARIRSVLPFAIRAENVKRYVMRKYGFEPEIVKITNPYGKTLDVDFEYLVVSPETYEMALKINQKREELGKRKITIVKVDWMM

CATH classification: 3.40.50.620